Protein AF-A0A2V3PN14-F1 (afdb_monomer)

Organism: NCBI:txid1605892

Secondary structure (DSSP, 8-state):
--HHHHHHHHHHHH-S----HHHHHHHIIIIIGGG--SSHHHHHHHHHHHHHHHHHHHHHHHHHHHHHHHHHHHH-------S----------HHHHHHHHHHHHHHHHHHHHHHHHHHHHHHHHHHHHHHHHHHHHHHHTT---HHHHHHHGGG----TTS-HHHHHHHHHHHHHHHHHHHHSSS----SS---------HHHHHHHHHHHHHTTS--

Foldseek 3Di:
DDLVVLLVLLCVLLPDAPDDPVRSSVCCVPPPVVPQDPDPVCNNVSSNVVSVVRNVVRVVVVVVVVVVVVVCVVVDDPPPPPPDDDDDDDDDPPPVVVVVVVVVVVVVVVVVVVVVVVVVVVVVVVLVVLLVLLLVVLVVVPLVDVVLSVVQSVVQDDDPPDDSVNSNVVSNVSSVVSCCVVPVDDDDDPPDDDDDDDDDDPVVVVVVVVVCVVVVVDD

Radius of gyration: 36.82 Å; Cα contacts (8 Å, |Δi|>4): 85; chains: 1; bounding box: 56×71×109 Å

Mean predicted aligned error: 20.88 Å

Solvent-accessible surface area (backbone atoms only — not comparable to full-atom values): 13193 Å² total; per-residue (Å²): 136,58,72,68,59,54,48,50,56,39,42,67,66,41,51,89,68,90,69,50,71,68,59,49,51,50,42,43,60,71,64,46,58,79,68,57,60,89,51,74,84,52,38,60,60,51,48,49,51,55,21,51,53,51,40,54,51,45,54,50,51,53,49,56,50,50,50,53,51,50,54,45,58,74,70,55,75,78,80,78,80,66,94,66,91,76,86,84,82,92,82,79,75,57,71,65,56,48,58,57,49,53,51,49,52,50,50,52,53,51,48,53,50,49,53,50,53,49,48,53,47,51,51,50,51,54,42,50,52,49,50,52,54,17,49,50,54,27,37,77,73,67,59,70,58,60,74,47,49,66,64,43,58,81,71,58,78,76,50,94,86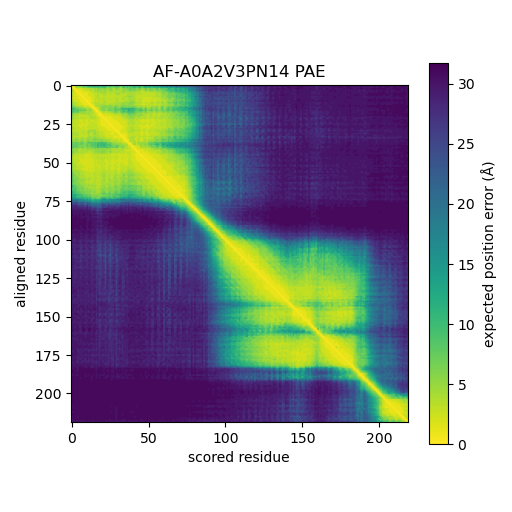,59,50,53,68,59,49,20,51,55,47,44,57,49,37,55,49,51,44,39,68,74,72,64,61,77,88,85,75,65,97,77,76,82,83,87,81,94,80,93,56,74,66,61,55,53,54,51,52,49,52,34,42,76,70,65,77,40,132

Structure (mmCIF, N/CA/C/O backbone):
data_AF-A0A2V3PN14-F1
#
_entry.id   AF-A0A2V3PN14-F1
#
loop_
_atom_site.group_PDB
_atom_site.id
_atom_site.type_symbol
_atom_site.label_atom_id
_atom_site.label_alt_id
_atom_site.label_comp_id
_atom_site.label_asym_id
_atom_site.label_entity_id
_atom_site.label_seq_id
_atom_site.pdbx_PDB_ins_code
_atom_site.Cartn_x
_atom_site.Cartn_y
_atom_site.Cartn_z
_atom_site.occupancy
_atom_site.B_iso_or_equiv
_atom_site.auth_seq_id
_atom_site.auth_comp_id
_atom_site.auth_asym_id
_atom_site.auth_atom_id
_atom_site.pdbx_PDB_model_num
ATOM 1 N N . MET A 1 1 ? 1.597 27.391 15.375 1.00 65.88 1 MET A N 1
ATOM 2 C CA . MET A 1 1 ? 0.915 26.951 16.614 1.00 65.88 1 MET A CA 1
ATOM 3 C C . MET A 1 1 ? 1.584 25.665 17.080 1.00 65.88 1 MET A C 1
ATOM 5 O O . MET A 1 1 ? 1.936 24.868 16.222 1.00 65.88 1 MET A O 1
ATOM 9 N N . GLU A 1 2 ? 1.824 25.486 18.379 1.00 78.38 2 GLU A N 1
ATOM 10 C CA . GLU A 1 2 ? 2.472 24.274 18.910 1.00 78.38 2 GLU A CA 1
ATOM 11 C C . GLU A 1 2 ? 1.481 23.104 19.047 1.00 78.38 2 GLU A C 1
ATOM 13 O O . GLU A 1 2 ? 0.296 23.326 19.317 1.00 78.38 2 GLU A O 1
ATOM 18 N N . LYS A 1 3 ? 1.978 21.866 18.883 1.00 80.19 3 LYS A N 1
ATOM 19 C CA . LYS A 1 3 ? 1.196 20.610 18.926 1.00 80.19 3 LYS A CA 1
ATOM 20 C C . LYS A 1 3 ? 0.359 20.491 20.204 1.00 80.19 3 LYS A C 1
ATOM 22 O O . LYS A 1 3 ? -0.811 20.133 20.137 1.00 80.19 3 LYS A O 1
ATOM 27 N N . GLU A 1 4 ? 0.929 20.861 21.347 1.00 82.75 4 GLU A N 1
ATOM 28 C CA . GLU A 1 4 ? 0.279 20.780 22.664 1.00 82.75 4 GLU A CA 1
ATOM 29 C C . GLU A 1 4 ? -0.934 21.710 22.793 1.00 82.75 4 GLU A C 1
ATOM 31 O O . GLU A 1 4 ? -1.994 21.314 23.290 1.00 82.75 4 GLU A O 1
ATOM 36 N N . LYS A 1 5 ? -0.812 22.944 22.286 1.00 83.38 5 LYS A N 1
ATOM 37 C CA . LYS A 1 5 ? -1.909 23.919 22.305 1.00 83.38 5 LYS A CA 1
ATOM 38 C C . LYS A 1 5 ? -3.051 23.462 21.396 1.00 83.38 5 LYS A C 1
ATOM 40 O O . LYS A 1 5 ? -4.199 23.431 21.821 1.00 83.38 5 LYS A O 1
ATOM 45 N N . LEU A 1 6 ? -2.715 23.018 20.184 1.00 84.25 6 LEU A N 1
ATOM 46 C CA . LEU A 1 6 ? -3.678 22.483 19.222 1.00 84.25 6 LEU A CA 1
ATOM 47 C C . LEU A 1 6 ? -4.393 21.232 19.755 1.00 84.25 6 LEU A C 1
ATOM 49 O O . LEU A 1 6 ? -5.599 21.085 19.580 1.00 84.25 6 LEU A O 1
ATOM 53 N N . SER A 1 7 ? -3.651 20.347 20.423 1.00 86.06 7 SER A N 1
ATOM 54 C CA . SER A 1 7 ? -4.191 19.149 21.067 1.00 86.06 7 SER A CA 1
ATOM 55 C C . SER A 1 7 ? -5.198 19.512 22.152 1.00 86.06 7 SER A C 1
ATOM 57 O O . SER A 1 7 ? -6.288 18.950 22.184 1.00 86.06 7 SER A O 1
ATOM 59 N N . THR A 1 8 ? -4.869 20.491 22.997 1.00 86.56 8 THR A N 1
ATOM 60 C CA . THR A 1 8 ? -5.756 20.961 24.069 1.00 86.56 8 THR A CA 1
ATOM 61 C C . THR A 1 8 ? -7.028 21.595 23.509 1.00 86.56 8 THR A C 1
ATOM 63 O O . THR A 1 8 ? -8.124 21.229 23.933 1.00 86.56 8 THR A O 1
ATOM 66 N N . ASP A 1 9 ? -6.900 22.476 22.515 1.00 86.88 9 ASP A N 1
ATOM 67 C CA . ASP A 1 9 ? -8.036 23.153 21.878 1.00 86.88 9 ASP A CA 1
ATOM 68 C C . ASP A 1 9 ? -8.961 22.144 21.174 1.00 86.88 9 ASP A C 1
ATOM 70 O O . ASP A 1 9 ? -10.184 22.177 21.341 1.00 86.88 9 ASP A O 1
ATOM 74 N N . LEU A 1 10 ? -8.387 21.185 20.438 1.00 87.19 10 LEU A N 1
ATOM 75 C CA . LEU A 1 10 ? -9.151 20.152 19.743 1.00 87.19 10 LEU A CA 1
ATOM 76 C C . LEU A 1 10 ? -9.791 19.154 20.721 1.00 87.19 10 LEU A C 1
ATOM 78 O O . LEU A 1 10 ? -10.959 18.822 20.539 1.00 87.19 10 LEU A O 1
ATOM 82 N N . LYS A 1 11 ? -9.089 18.707 21.775 1.00 87.94 11 LYS A N 1
ATOM 83 C CA . LYS A 1 11 ? -9.673 17.843 22.823 1.00 87.94 11 LYS A CA 1
ATOM 84 C C . LYS A 1 11 ? -10.810 18.554 23.552 1.00 87.94 11 LYS A C 1
ATOM 86 O O . LYS A 1 11 ? -11.851 17.947 23.776 1.00 87.94 11 LYS A O 1
ATOM 91 N N . GLY A 1 12 ? -10.646 19.838 23.871 1.00 87.56 12 GLY A N 1
ATOM 92 C CA . GLY A 1 12 ? -11.694 20.646 24.495 1.00 87.56 12 GLY A CA 1
ATOM 93 C C . GLY A 1 12 ? -12.944 20.756 23.621 1.00 87.56 12 GLY A C 1
ATOM 94 O O . GLY A 1 12 ? -14.062 20.666 24.126 1.00 87.56 12 GLY A O 1
ATOM 95 N N . LEU A 1 13 ? -12.766 20.889 22.304 1.00 88.31 13 LEU A N 1
ATOM 96 C CA . LEU A 1 13 ? -13.880 20.927 21.362 1.00 88.31 13 LEU A CA 1
ATOM 97 C C . LEU A 1 13 ? -14.511 19.556 21.133 1.00 88.31 13 LEU A C 1
ATOM 99 O O . LEU A 1 13 ? -15.733 19.502 21.057 1.00 88.31 13 LEU A O 1
ATOM 103 N N . VAL A 1 14 ? -13.727 18.480 21.008 1.00 86.94 14 VAL A N 1
ATOM 104 C CA . VAL A 1 14 ? -14.211 17.106 20.771 1.00 86.94 14 VAL A CA 1
ATOM 105 C C . VAL A 1 14 ? -14.928 16.545 22.001 1.00 86.94 14 VAL A C 1
ATOM 107 O O . VAL A 1 14 ? -15.989 15.945 21.847 1.00 86.94 14 VAL A O 1
ATOM 110 N N . GLY A 1 15 ? -14.421 16.819 23.204 1.00 82.94 15 GLY A N 1
ATOM 111 C CA . GLY A 1 15 ? -14.915 16.239 24.450 1.00 82.94 15 GLY A CA 1
ATOM 112 C C . GLY A 1 15 ? -14.311 14.859 24.718 1.00 82.94 15 GLY A C 1
ATOM 113 O O . GLY A 1 15 ? -13.146 14.611 24.403 1.00 82.94 15 GLY A O 1
ATOM 114 N N . GLU A 1 16 ? -15.093 13.963 25.322 1.00 76.81 16 GLU A N 1
ATOM 115 C CA . GLU A 1 16 ? -14.673 12.573 25.524 1.00 76.81 16 GLU A CA 1
ATOM 116 C C . GLU A 1 16 ? -14.522 11.866 24.173 1.00 76.81 16 GLU A C 1
ATOM 118 O O . GLU A 1 16 ? -15.384 11.971 23.303 1.00 76.81 16 GLU A O 1
ATOM 123 N N . THR A 1 17 ? -13.403 11.166 23.993 1.00 79.62 17 THR A N 1
ATOM 124 C CA . THR A 1 17 ? -13.111 10.396 22.784 1.00 79.62 17 THR A CA 1
ATOM 125 C C . THR A 1 17 ? -12.612 9.011 23.162 1.00 79.62 17 THR A C 1
ATOM 127 O O . THR A 1 17 ? -11.848 8.846 24.113 1.00 79.62 17 THR A O 1
ATOM 130 N N . SER A 1 18 ? -13.033 8.014 22.391 1.00 80.44 18 SER A N 1
ATOM 131 C CA . SER A 1 18 ? -12.595 6.622 22.497 1.00 80.44 18 SER A CA 1
ATOM 132 C C . SER A 1 18 ? -11.236 6.351 21.833 1.00 80.44 18 SER A C 1
ATOM 134 O O . SER A 1 18 ? -10.727 5.228 21.885 1.00 80.44 18 SER A O 1
ATOM 136 N N . LEU A 1 19 ? -10.625 7.363 21.204 1.00 85.75 19 LEU A N 1
ATOM 137 C CA . LEU A 1 19 ? -9.345 7.230 20.514 1.00 85.75 19 LEU A CA 1
ATOM 138 C C . LEU A 1 19 ? -8.180 7.070 21.499 1.00 85.75 19 LEU A C 1
ATOM 140 O O . LEU A 1 19 ? -8.085 7.761 22.513 1.00 85.75 19 LEU A O 1
ATOM 144 N N . SER A 1 20 ? -7.238 6.184 21.160 1.00 87.38 20 SER A N 1
ATOM 145 C CA . SER A 1 20 ? -5.999 6.043 21.929 1.00 87.38 20 SER A CA 1
ATOM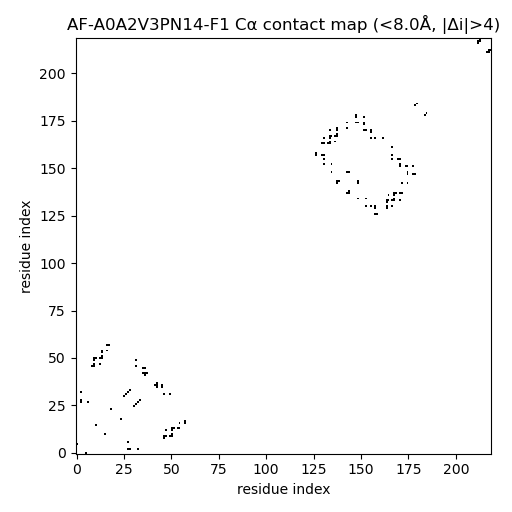 146 C C . SER A 1 20 ? -5.126 7.296 21.808 1.00 87.38 20 SER A C 1
ATOM 148 O O . SER A 1 20 ? -5.140 7.971 20.777 1.00 87.38 20 SER A O 1
ATOM 150 N N . GLN A 1 21 ? -4.303 7.568 22.825 1.00 85.69 21 GLN A N 1
ATOM 151 C CA . GLN A 1 21 ? -3.381 8.710 22.809 1.00 85.69 21 GLN A CA 1
ATOM 152 C C . GLN A 1 21 ? -2.437 8.673 21.595 1.00 85.69 21 GLN A C 1
ATOM 154 O O . GLN A 1 21 ? -2.229 9.696 20.955 1.00 85.69 21 GLN A O 1
ATOM 159 N N . ARG A 1 22 ? -1.955 7.484 21.205 1.00 89.56 22 ARG A N 1
ATOM 160 C CA . ARG A 1 22 ? -1.144 7.312 19.992 1.00 89.56 22 ARG A CA 1
ATOM 161 C C . ARG A 1 22 ? -1.906 7.735 18.733 1.00 89.56 22 ARG A C 1
ATOM 163 O O . ARG A 1 22 ? -1.388 8.499 17.934 1.00 89.56 22 ARG A O 1
ATOM 170 N N . THR A 1 23 ? -3.134 7.247 18.563 1.00 88.56 23 THR A N 1
ATOM 171 C CA . THR A 1 23 ? -3.970 7.580 17.397 1.00 88.56 23 THR A CA 1
ATOM 172 C C . THR A 1 23 ? -4.290 9.072 17.347 1.00 88.56 23 THR A C 1
ATOM 174 O O . THR A 1 23 ? -4.322 9.661 16.270 1.00 88.56 23 THR A O 1
ATOM 177 N N . TRP A 1 24 ? -4.509 9.685 18.511 1.00 89.75 24 TRP A N 1
ATOM 178 C CA . TRP A 1 24 ? -4.715 11.122 18.637 1.00 89.75 24 TRP A CA 1
ATOM 179 C C . TRP A 1 24 ? -3.490 11.917 18.173 1.00 89.75 24 TRP A C 1
ATOM 181 O O . TRP A 1 24 ? -3.620 12.856 17.386 1.00 89.75 24 TRP A O 1
ATOM 191 N N . ASP A 1 25 ? -2.302 11.512 18.620 1.00 89.75 25 ASP A N 1
ATOM 192 C CA . ASP A 1 25 ? -1.048 12.172 18.263 1.00 89.75 25 ASP A CA 1
ATOM 193 C C . ASP A 1 25 ? -0.726 12.009 16.770 1.00 89.75 25 ASP A C 1
ATOM 195 O O . ASP A 1 25 ? -0.368 12.999 16.127 1.00 89.75 25 ASP A O 1
ATOM 199 N N . ASP A 1 26 ? -0.941 10.813 16.207 1.00 92.75 26 ASP A N 1
ATOM 200 C CA . ASP A 1 26 ? -0.793 10.530 14.772 1.00 92.75 26 ASP A CA 1
ATOM 201 C C . ASP A 1 26 ? -1.766 11.386 13.934 1.00 92.75 26 ASP A C 1
ATOM 203 O O . ASP A 1 26 ? -1.394 11.958 12.905 1.00 92.75 26 ASP A O 1
ATOM 207 N N . TYR A 1 27 ? -3.020 11.528 14.380 1.00 90.31 27 TYR A N 1
ATOM 208 C CA . TYR A 1 27 ? -4.024 12.342 13.693 1.00 90.31 27 TYR A CA 1
ATOM 209 C C . TYR A 1 27 ? -3.656 13.830 13.687 1.00 90.31 27 TYR A C 1
ATOM 211 O O . TYR A 1 27 ? -3.725 14.484 12.643 1.00 90.31 27 TYR A O 1
ATOM 219 N N . LEU A 1 28 ? -3.222 14.373 14.827 1.00 90.06 28 LEU A N 1
ATOM 220 C CA . LEU A 1 28 ? -2.761 15.758 14.901 1.00 90.06 28 LEU A CA 1
ATOM 221 C C . LEU A 1 28 ? -1.563 16.003 13.982 1.00 90.06 28 LEU A C 1
ATOM 223 O O . LEU A 1 28 ? -1.522 17.021 13.293 1.00 90.06 28 LEU A O 1
ATOM 227 N N . GLU A 1 29 ? -0.613 15.073 13.957 1.00 90.81 29 GLU A N 1
ATOM 228 C CA . GLU A 1 29 ? 0.640 15.208 13.220 1.00 90.81 29 GLU A CA 1
ATOM 229 C C . GLU A 1 29 ? 0.475 15.105 11.708 1.00 90.81 29 GLU A C 1
ATOM 231 O O . GLU A 1 29 ? 1.090 15.877 10.975 1.00 90.81 29 GLU A O 1
ATOM 236 N N . HIS A 1 30 ? -0.394 14.213 11.239 1.00 91.25 30 HIS A N 1
ATOM 237 C CA . HIS A 1 30 ? -0.543 13.951 9.809 1.00 91.25 30 HIS A CA 1
ATOM 238 C C . HIS A 1 30 ? -1.770 14.602 9.174 1.00 91.25 30 HIS A C 1
ATOM 240 O O . HIS A 1 30 ? -1.769 14.836 7.968 1.00 91.25 30 HIS A O 1
ATOM 246 N N . SER A 1 31 ? -2.812 14.900 9.952 1.00 87.12 31 SER A N 1
ATOM 247 C CA . SER A 1 31 ? -4.089 15.383 9.405 1.00 87.12 31 SER A CA 1
ATOM 248 C C . SER A 1 31 ? -4.395 16.828 9.771 1.00 87.12 31 SER A C 1
ATOM 250 O O . SER A 1 31 ? -5.007 17.524 8.968 1.00 87.12 31 SER A O 1
ATOM 252 N N . VAL A 1 32 ? -3.983 17.299 10.954 1.00 88.00 32 VAL A N 1
ATOM 253 C CA . VAL A 1 32 ? -4.347 18.647 11.420 1.00 88.00 32 VAL A CA 1
ATOM 254 C C . VAL A 1 32 ? -3.211 19.642 11.201 1.00 88.00 32 VAL A C 1
ATOM 256 O O . VAL A 1 32 ? -3.430 20.659 10.546 1.00 88.00 32 VAL A O 1
ATOM 259 N N . MET A 1 33 ? -2.005 19.355 11.701 1.00 88.06 33 MET A N 1
ATOM 260 C CA . MET A 1 33 ? -0.861 20.274 11.639 1.00 88.06 33 MET A CA 1
ATOM 261 C C . MET A 1 33 ? -0.386 20.622 10.218 1.00 88.06 33 MET A C 1
ATOM 263 O O . MET A 1 33 ? -0.142 21.805 9.979 1.00 88.06 33 MET A O 1
ATOM 267 N N . PRO A 1 34 ? -0.273 19.677 9.262 1.00 89.06 34 PRO A N 1
ATOM 268 C CA . PRO A 1 34 ? 0.280 19.978 7.937 1.00 89.06 34 PRO A CA 1
ATOM 269 C C . PRO A 1 34 ? -0.579 20.938 7.109 1.00 89.06 34 PRO A C 1
ATOM 271 O O . PRO A 1 34 ? -0.065 21.609 6.218 1.00 89.06 34 PRO A O 1
ATOM 274 N N . PHE A 1 35 ? -1.878 21.010 7.408 1.00 87.94 35 PHE A N 1
ATOM 275 C CA . PHE A 1 35 ? -2.852 21.814 6.668 1.00 87.94 35 PHE A CA 1
ATOM 276 C C . PHE A 1 35 ? -3.427 22.962 7.508 1.00 87.94 35 PHE A C 1
ATOM 278 O O . PHE A 1 35 ? -4.468 23.524 7.165 1.00 87.94 35 PHE A O 1
ATOM 285 N N . LEU A 1 36 ? -2.749 23.325 8.604 1.00 87.44 36 LEU A N 1
ATOM 286 C CA . LEU A 1 36 ? -3.117 24.482 9.416 1.00 87.44 36 LEU A CA 1
ATOM 287 C C . LEU A 1 36 ? -3.142 25.761 8.555 1.00 87.44 36 LEU A C 1
ATOM 289 O O . LEU A 1 36 ? -2.140 26.077 7.905 1.00 87.44 36 LEU A O 1
ATOM 293 N N . PRO A 1 37 ? -4.244 26.533 8.574 1.00 86.38 37 PRO A N 1
ATOM 294 C CA . PRO A 1 37 ? -4.308 27.820 7.895 1.00 86.38 37 PRO A CA 1
ATOM 295 C C . PRO A 1 37 ? -3.247 28.790 8.422 1.00 86.38 37 PRO A C 1
ATOM 297 O O . PRO A 1 37 ? -2.971 28.839 9.620 1.00 86.38 37 PRO A O 1
ATOM 300 N N . THR A 1 38 ? -2.678 29.600 7.529 1.00 83.31 38 THR A N 1
ATOM 301 C CA . THR A 1 38 ? -1.752 30.683 7.906 1.00 83.31 38 THR A CA 1
ATOM 302 C C . THR A 1 38 ? -2.491 31.900 8.470 1.00 83.31 38 THR A C 1
ATOM 304 O O . THR A 1 38 ? -1.919 32.675 9.230 1.00 83.31 38 THR A O 1
ATOM 307 N N . GLU A 1 39 ? -3.760 32.065 8.096 1.00 86.19 39 GLU A N 1
ATOM 308 C CA . GLU A 1 39 ? -4.628 33.152 8.547 1.00 86.19 39 GLU A CA 1
ATOM 309 C C . GLU A 1 39 ? -5.262 32.786 9.899 1.00 86.19 39 GLU A C 1
ATOM 311 O O . GLU A 1 39 ? -5.965 31.779 10.007 1.00 86.19 39 GLU A O 1
ATOM 316 N N . GLU A 1 40 ? -4.981 33.575 10.940 1.00 76.94 40 GLU A N 1
ATOM 317 C CA . GLU A 1 40 ? -5.333 33.265 12.335 1.00 76.94 40 GLU A CA 1
ATOM 318 C C . GLU A 1 40 ? -6.850 33.210 12.589 1.00 76.94 40 GLU A C 1
ATOM 320 O O . GLU A 1 40 ? -7.322 32.404 13.391 1.00 76.94 40 GLU A O 1
ATOM 325 N N . ASP A 1 41 ? -7.625 33.992 11.842 1.00 83.19 41 ASP A N 1
ATOM 326 C CA . ASP A 1 41 ? -9.090 34.013 11.855 1.00 83.19 41 ASP A CA 1
ATOM 327 C C . ASP A 1 41 ? -9.714 32.704 11.342 1.00 83.19 41 ASP A C 1
ATOM 329 O O . ASP A 1 41 ? -10.769 32.290 11.821 1.00 83.19 41 ASP A O 1
ATOM 333 N N . LYS A 1 42 ? -9.043 31.997 10.426 1.00 86.06 42 LYS A N 1
ATOM 334 C CA . LYS A 1 42 ? -9.526 30.727 9.852 1.00 86.06 42 LYS A CA 1
ATOM 335 C C . LYS A 1 42 ? -9.141 29.497 10.670 1.00 86.06 42 LYS A C 1
ATOM 337 O O . LYS A 1 42 ? -9.687 28.415 10.438 1.00 86.06 42 LYS A O 1
ATOM 342 N N . ILE A 1 43 ? -8.217 29.633 11.623 1.00 85.06 43 ILE A N 1
ATOM 343 C CA . ILE A 1 43 ? -7.738 28.506 12.435 1.00 85.06 43 ILE A CA 1
ATOM 344 C C . ILE A 1 43 ? -8.864 27.952 13.319 1.00 85.06 43 ILE A C 1
ATOM 346 O O . ILE A 1 43 ? -9.023 26.735 13.404 1.00 85.06 43 ILE A O 1
ATOM 350 N N . GLY A 1 44 ? -9.685 28.816 13.925 1.00 85.19 44 GLY A N 1
ATOM 351 C CA . GLY A 1 44 ? -10.802 28.387 14.778 1.00 85.19 44 GLY A CA 1
ATOM 352 C C . GLY A 1 44 ? -11.840 27.545 14.028 1.00 85.19 44 GLY A C 1
ATOM 353 O O . GLY A 1 44 ? -12.219 26.463 14.486 1.00 85.19 44 GLY A O 1
ATOM 354 N N . ASP A 1 45 ? -12.241 27.991 12.835 1.00 89.56 45 ASP A N 1
ATOM 355 C CA . ASP A 1 45 ? -13.173 27.264 11.964 1.00 89.56 45 ASP A CA 1
ATOM 356 C C . ASP A 1 45 ? -12.584 25.939 11.473 1.00 89.56 45 ASP A C 1
ATOM 358 O O . ASP A 1 45 ? -13.280 24.923 11.404 1.00 89.56 45 ASP A O 1
ATOM 362 N N . TYR A 1 46 ? -11.291 25.932 11.144 1.00 89.81 46 TYR A N 1
ATOM 363 C CA . TYR A 1 46 ? -10.577 24.732 10.726 1.00 89.81 46 TYR A CA 1
ATOM 364 C C . TYR A 1 46 ? -10.552 23.671 11.835 1.00 89.81 46 TYR A C 1
ATOM 366 O O . TYR A 1 46 ? -10.987 22.539 11.613 1.00 89.81 46 TYR A O 1
ATOM 374 N N . ILE A 1 47 ? -10.143 24.044 13.051 1.00 89.75 47 ILE A N 1
ATOM 375 C CA . ILE A 1 47 ? -10.134 23.139 14.211 1.00 89.75 47 ILE A CA 1
ATOM 376 C C . ILE A 1 47 ? -11.558 22.647 14.511 1.00 89.75 47 ILE A C 1
ATOM 378 O O . ILE A 1 47 ? -11.762 21.456 14.745 1.00 89.75 47 ILE A O 1
ATOM 382 N N . SER A 1 48 ? -12.560 23.525 14.421 1.00 90.44 48 SER A N 1
ATOM 383 C CA . SER A 1 48 ? -13.966 23.168 14.652 1.00 90.44 48 SER A CA 1
ATOM 384 C C . SER A 1 48 ? -14.490 22.132 13.651 1.00 90.44 48 SER A C 1
ATOM 386 O O . SER A 1 48 ? -15.235 21.228 14.033 1.00 90.44 48 SER A O 1
ATOM 388 N N . LYS A 1 49 ? -14.078 22.194 12.377 1.00 91.88 49 LYS A N 1
ATOM 389 C CA . LYS A 1 49 ? -14.430 21.174 11.370 1.00 91.88 49 LYS A CA 1
ATOM 390 C C . LYS A 1 49 ? -13.853 19.806 11.723 1.00 91.88 49 LYS A C 1
ATOM 392 O O . LYS A 1 49 ? -14.584 18.817 11.683 1.00 91.88 49 LYS A O 1
ATOM 397 N N . HIS A 1 50 ? -12.580 19.754 12.114 1.00 91.94 50 HIS A N 1
ATOM 398 C CA . HIS A 1 50 ? -11.957 18.511 12.570 1.00 91.94 50 HIS A CA 1
ATOM 399 C C . HIS A 1 50 ? -12.619 17.985 13.848 1.00 91.94 50 HIS A C 1
ATOM 401 O O . HIS A 1 50 ? -12.866 16.785 13.949 1.00 91.94 50 HIS A O 1
ATOM 407 N N . ALA A 1 51 ? -12.977 18.866 14.785 1.00 91.31 51 ALA A N 1
ATOM 408 C CA . ALA A 1 51 ? -13.680 18.475 16.001 1.00 91.31 51 ALA A CA 1
ATOM 409 C C . ALA A 1 51 ? -15.056 17.858 15.701 1.00 91.31 51 ALA A C 1
ATOM 411 O O . ALA A 1 51 ? -15.407 16.825 16.266 1.00 91.31 51 ALA A O 1
ATOM 412 N N . ASN A 1 52 ? -15.822 18.448 14.779 1.00 92.12 52 ASN A N 1
ATOM 413 C CA . ASN A 1 52 ? -17.127 17.924 14.369 1.00 92.12 52 ASN A CA 1
ATOM 414 C C . ASN A 1 52 ? -17.015 16.566 13.664 1.00 92.12 52 ASN A C 1
ATOM 416 O O . ASN A 1 52 ? -17.817 15.671 13.932 1.00 92.12 52 ASN A O 1
ATOM 420 N N . ALA A 1 53 ? -16.008 16.393 12.804 1.00 90.06 53 ALA A N 1
ATOM 421 C CA . ALA A 1 53 ? -15.742 15.112 12.156 1.00 90.06 53 ALA A CA 1
ATOM 422 C C . ALA A 1 53 ? -15.420 14.023 13.191 1.00 90.06 53 ALA A C 1
ATOM 424 O O . ALA A 1 53 ? -16.040 12.960 13.179 1.00 90.06 53 ALA A O 1
ATOM 425 N N . LEU A 1 54 ? -14.524 14.318 14.138 1.00 90.62 54 LEU A N 1
ATOM 426 C CA . LEU A 1 54 ? -14.156 13.390 15.208 1.00 90.62 54 LEU A CA 1
ATOM 427 C C . LEU A 1 54 ? -15.347 13.036 16.106 1.00 90.62 54 LEU A C 1
ATOM 429 O O . LEU A 1 54 ? -15.549 11.861 16.392 1.00 90.62 54 LEU A O 1
ATOM 433 N N . LYS A 1 55 ? -16.183 14.011 16.486 1.00 91.06 55 LYS A N 1
ATOM 434 C CA . LYS A 1 55 ? -17.420 13.752 17.244 1.00 91.06 55 LYS A CA 1
ATOM 435 C C . LYS A 1 55 ? -18.379 12.827 16.510 1.00 91.06 55 LYS A C 1
ATOM 437 O O . LYS A 1 55 ? -18.961 11.940 17.124 1.00 91.06 55 LYS A O 1
ATOM 442 N N . SER A 1 56 ? -18.561 13.035 15.207 1.00 88.94 56 SER A N 1
ATOM 443 C CA . SER A 1 56 ? -19.432 12.174 14.407 1.00 88.94 56 SER A CA 1
ATOM 444 C C . SER A 1 56 ? -18.893 10.746 14.338 1.00 88.94 56 SER A C 1
ATOM 446 O O . SER A 1 56 ? -19.674 9.801 14.421 1.00 88.94 56 SER A O 1
ATOM 448 N N . MET A 1 57 ? -17.575 10.585 14.195 1.00 88.19 57 MET A N 1
ATOM 449 C CA . MET A 1 57 ? -16.936 9.268 14.189 1.00 88.19 57 MET A CA 1
ATOM 450 C C . MET A 1 57 ? -17.078 8.579 15.546 1.00 88.19 57 MET A C 1
ATOM 452 O O . MET A 1 57 ? -17.485 7.423 15.595 1.00 88.19 57 MET A O 1
ATOM 456 N N . ASP A 1 58 ? -16.801 9.288 16.640 1.00 87.81 58 ASP A N 1
ATOM 457 C CA . ASP A 1 58 ? -16.911 8.740 17.994 1.00 87.81 58 ASP A CA 1
ATOM 458 C C . ASP A 1 58 ? -18.363 8.385 18.346 1.00 87.81 58 ASP A C 1
ATOM 460 O O . ASP A 1 58 ? -18.633 7.315 18.885 1.00 87.81 58 ASP A O 1
ATOM 464 N N . GLY A 1 59 ? -19.326 9.221 17.942 1.00 87.81 59 GLY A N 1
ATOM 465 C CA . GLY A 1 59 ? -20.754 8.943 18.095 1.00 87.81 59 GLY A CA 1
ATOM 466 C C . GLY A 1 59 ? -21.189 7.661 17.381 1.00 87.81 59 GLY A C 1
ATOM 467 O O . GLY A 1 59 ? -21.891 6.842 17.976 1.00 87.81 59 GLY A O 1
ATOM 468 N N . GLN A 1 60 ? -20.732 7.450 16.142 1.00 88.75 60 GLN A N 1
ATOM 469 C CA . GLN A 1 60 ? -21.031 6.226 15.395 1.00 88.75 60 GLN A CA 1
ATOM 470 C C . GLN A 1 60 ? -20.343 5.000 16.009 1.00 88.75 60 GLN A C 1
ATOM 472 O O . GLN A 1 60 ? -20.975 3.961 16.169 1.00 88.75 60 GLN A O 1
ATOM 477 N N . LEU A 1 61 ? -19.073 5.120 16.407 1.00 88.44 61 LEU A N 1
ATOM 478 C CA . LEU A 1 61 ? -18.345 4.034 17.067 1.00 88.44 61 LEU A CA 1
ATOM 479 C C . LEU A 1 61 ? -19.037 3.610 18.365 1.00 88.44 61 LEU A C 1
ATOM 481 O O . LEU A 1 61 ? -19.257 2.420 18.587 1.00 88.44 61 LEU A O 1
ATOM 485 N N . ASN A 1 62 ? -19.435 4.573 19.197 1.00 87.94 62 ASN A N 1
ATOM 486 C CA . ASN A 1 62 ? -20.154 4.303 20.438 1.00 87.94 62 ASN A CA 1
ATOM 487 C C . ASN A 1 62 ? -21.521 3.659 20.172 1.00 87.94 62 ASN A C 1
ATOM 489 O O . ASN A 1 62 ? -21.904 2.738 20.894 1.00 87.94 62 ASN A O 1
ATOM 493 N N . HIS A 1 63 ? -22.234 4.095 19.129 1.00 92.06 63 HIS A N 1
ATOM 494 C CA . HIS A 1 63 ? -23.486 3.471 18.702 1.00 92.06 63 HIS A CA 1
ATOM 495 C C . HIS A 1 63 ? -23.278 2.002 18.304 1.00 92.06 63 HIS A C 1
ATOM 497 O O . HIS A 1 63 ? -23.939 1.120 18.850 1.00 92.06 63 HIS A O 1
ATOM 503 N N . ASP A 1 64 ? -22.323 1.722 17.417 1.00 90.31 64 ASP A N 1
ATOM 504 C CA . ASP A 1 64 ? -22.067 0.372 16.905 1.00 90.31 64 ASP A CA 1
ATOM 505 C C . ASP A 1 64 ? -21.573 -0.574 18.013 1.00 90.31 64 ASP A C 1
ATOM 507 O O . ASP A 1 64 ? -21.947 -1.750 18.071 1.00 90.31 64 ASP A O 1
ATOM 511 N N . VAL A 1 65 ? -20.744 -0.068 18.933 1.00 88.50 65 VAL A N 1
ATOM 512 C CA . VAL A 1 65 ? -20.312 -0.816 20.122 1.00 88.50 65 VAL A CA 1
ATOM 513 C C . VAL A 1 65 ? -21.505 -1.100 21.031 1.00 88.50 65 VAL A C 1
ATOM 515 O O . VAL A 1 65 ? -21.667 -2.237 21.477 1.00 88.50 65 VAL A O 1
ATOM 518 N N . ALA A 1 66 ? -22.364 -0.112 21.289 1.00 89.19 66 ALA A N 1
ATOM 519 C CA . ALA A 1 66 ? -23.558 -0.302 22.105 1.00 89.19 66 ALA A CA 1
ATOM 520 C C . ALA A 1 66 ? -24.525 -1.318 21.478 1.00 89.19 66 ALA A C 1
ATOM 522 O O . ALA A 1 66 ? -25.060 -2.162 22.199 1.00 89.19 66 ALA A O 1
ATOM 523 N N . GLU A 1 67 ? -24.707 -1.288 20.158 1.00 91.94 67 GLU A N 1
ATOM 524 C CA . GLU A 1 67 ? -25.525 -2.248 19.415 1.00 91.94 67 GLU A CA 1
ATOM 525 C C . GLU A 1 67 ? -24.974 -3.670 19.565 1.00 91.94 67 GLU A C 1
ATOM 527 O O . GLU A 1 67 ? -25.688 -4.558 20.034 1.00 91.94 67 GLU A O 1
ATOM 532 N N . LYS A 1 68 ? -23.674 -3.873 19.313 1.00 89.06 68 LYS A N 1
ATOM 533 C CA . LYS A 1 68 ? -23.024 -5.180 19.496 1.00 89.06 68 LYS A CA 1
ATOM 534 C C . LYS A 1 68 ? -23.084 -5.677 20.935 1.00 89.06 68 LYS A C 1
ATOM 536 O O . LYS A 1 68 ? -23.305 -6.864 21.162 1.00 89.06 68 LYS A O 1
ATOM 541 N N . VAL A 1 69 ? -22.901 -4.797 21.918 1.00 89.06 69 VAL A N 1
ATOM 542 C CA . VAL A 1 69 ? -23.025 -5.156 23.338 1.00 89.06 69 VAL A CA 1
ATOM 543 C C . VAL A 1 69 ? -24.465 -5.531 23.675 1.00 89.06 69 VAL A C 1
ATOM 545 O O . VAL A 1 69 ? -24.688 -6.464 24.445 1.00 89.06 69 VAL A O 1
ATOM 548 N N . ASN A 1 70 ? -25.454 -4.837 23.115 1.00 87.81 70 ASN A N 1
ATOM 549 C CA . ASN A 1 70 ? -26.861 -5.157 23.322 1.00 87.81 70 ASN A CA 1
ATOM 550 C C . ASN A 1 70 ? -27.222 -6.508 22.687 1.00 87.81 70 ASN A C 1
ATOM 552 O O . ASN A 1 70 ? -27.849 -7.346 23.330 1.00 87.81 70 ASN A O 1
ATOM 556 N N . ASP A 1 71 ? -26.764 -6.769 21.468 1.00 86.88 71 ASP A N 1
ATOM 557 C CA . ASP A 1 71 ? -26.990 -8.043 20.785 1.00 86.88 71 ASP A CA 1
ATOM 558 C C . ASP A 1 71 ? -26.259 -9.205 21.455 1.00 86.88 71 ASP A C 1
ATOM 560 O O . ASP A 1 71 ? -26.821 -10.298 21.590 1.00 86.88 71 ASP A O 1
ATOM 564 N N . PHE A 1 72 ? -25.057 -8.950 21.978 1.00 87.38 72 PHE A N 1
ATOM 565 C CA . PHE A 1 72 ? -24.377 -9.878 22.869 1.00 87.38 72 PHE A CA 1
ATOM 566 C C . PHE A 1 72 ? -25.230 -10.145 24.106 1.00 87.38 72 PHE A C 1
ATOM 568 O O . PHE A 1 72 ? -25.537 -11.297 24.363 1.00 87.38 72 PHE A O 1
ATOM 575 N N . LYS A 1 73 ? -25.698 -9.123 24.834 1.00 86.38 73 LYS A N 1
ATOM 576 C CA . LYS A 1 73 ? -26.548 -9.306 26.027 1.00 86.38 73 LYS A CA 1
ATOM 577 C C . LYS A 1 73 ? -27.819 -10.108 25.742 1.00 86.38 73 LYS A C 1
ATOM 579 O O . LYS A 1 73 ? -28.204 -10.920 26.575 1.00 86.38 73 LYS A O 1
ATOM 584 N N . LYS A 1 74 ? -28.459 -9.912 24.584 1.00 86.06 74 LYS A N 1
ATOM 585 C CA . LYS A 1 74 ? -29.650 -10.681 24.173 1.00 86.06 74 LYS A CA 1
ATOM 586 C C . LYS A 1 74 ? -29.331 -12.153 23.902 1.00 86.06 74 LYS A C 1
ATOM 588 O O . LYS A 1 74 ? -30.144 -13.022 24.204 1.00 86.06 74 LYS A O 1
ATOM 593 N N . SER A 1 75 ? -28.166 -12.425 23.319 1.00 78.81 75 SER A N 1
ATOM 594 C CA . SER A 1 75 ? -27.744 -13.773 22.911 1.00 78.81 75 SER A CA 1
ATOM 595 C C . 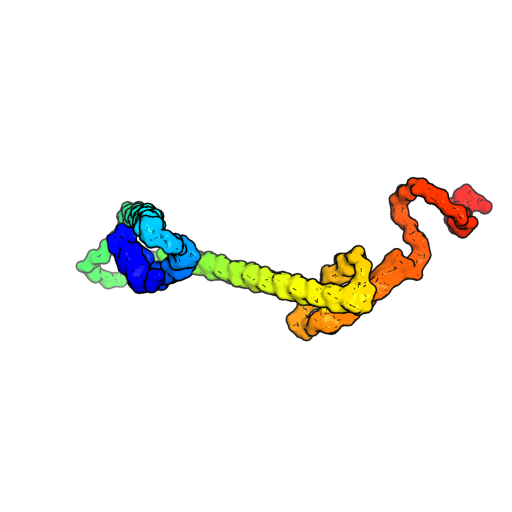SER A 1 75 ? -26.949 -14.505 23.996 1.00 78.81 75 SER A C 1
ATOM 597 O O . SER A 1 75 ? -26.784 -15.725 23.948 1.00 78.81 75 SER A O 1
ATOM 599 N N . TYR A 1 76 ? -26.452 -13.764 24.983 1.00 76.38 76 TYR A N 1
ATOM 600 C CA . TYR A 1 76 ? -25.635 -14.264 26.069 1.00 76.38 76 TYR A CA 1
ATOM 601 C C . TYR A 1 76 ? -26.525 -14.935 27.108 1.00 76.38 76 TYR A C 1
ATOM 603 O O . TYR A 1 76 ? -27.239 -14.284 27.869 1.00 76.38 76 TYR A O 1
ATOM 611 N N . LYS A 1 77 ? -26.467 -16.266 27.151 1.00 74.44 77 LYS A N 1
ATOM 612 C CA . LYS A 1 77 ? -27.018 -17.053 28.252 1.00 74.44 77 LYS A CA 1
ATOM 613 C C . LYS A 1 77 ? -25.952 -17.133 29.346 1.00 74.44 77 LYS A C 1
ATOM 615 O O . LYS A 1 77 ? -24.971 -17.852 29.149 1.00 74.44 77 LYS A O 1
ATOM 620 N N . PRO A 1 78 ? -26.098 -16.428 30.481 1.00 62.81 78 PRO A N 1
ATOM 621 C CA . PRO A 1 78 ? -25.187 -16.625 31.594 1.00 62.81 78 PRO A CA 1
ATOM 622 C C . PRO A 1 78 ? -25.325 -18.074 32.066 1.00 62.81 78 PRO A C 1
ATOM 624 O O . PRO A 1 78 ? -26.418 -18.524 32.412 1.00 62.81 78 PRO A O 1
ATOM 627 N N . ILE A 1 79 ? -24.218 -18.816 32.078 1.00 55.56 79 ILE A N 1
ATOM 628 C CA . ILE A 1 79 ? -24.150 -20.058 32.842 1.00 55.56 79 ILE A CA 1
ATOM 629 C C . ILE A 1 79 ? -24.317 -19.629 34.298 1.00 55.56 79 ILE A C 1
ATOM 631 O O . ILE A 1 79 ? -23.447 -18.960 34.856 1.00 55.56 79 ILE A O 1
ATOM 635 N N . ALA A 1 80 ? -25.464 -19.949 34.894 1.00 47.56 80 ALA A N 1
ATOM 636 C CA . ALA A 1 80 ? -25.661 -19.781 36.320 1.00 47.56 80 ALA A CA 1
ATOM 637 C C . ALA A 1 80 ? -24.656 -20.696 37.029 1.00 47.56 80 ALA A C 1
ATOM 639 O O . ALA A 1 80 ? -24.885 -21.896 37.164 1.00 47.56 80 ALA A O 1
ATOM 640 N N . VAL A 1 81 ? -23.527 -20.140 37.471 1.00 46.31 81 VAL A N 1
ATOM 641 C CA . VAL A 1 81 ? -22.694 -20.785 38.485 1.00 46.31 81 VAL A CA 1
ATOM 642 C C . VAL A 1 81 ? -23.459 -20.627 39.792 1.00 46.31 81 VAL A C 1
ATOM 644 O O . VAL A 1 81 ? -23.245 -19.695 40.561 1.00 46.31 81 VAL A O 1
ATOM 647 N N . ASN A 1 82 ? -24.454 -21.493 39.978 1.00 42.16 82 ASN A N 1
ATOM 648 C CA . ASN A 1 82 ? -25.143 -21.617 41.243 1.00 42.16 82 ASN A CA 1
ATOM 649 C C . ASN A 1 82 ? -24.126 -22.216 42.217 1.00 42.16 82 ASN A C 1
ATOM 651 O O . ASN A 1 82 ? -23.628 -23.322 42.006 1.00 42.16 82 ASN A O 1
ATOM 655 N N . SER A 1 83 ? -23.768 -21.445 43.238 1.00 46.25 83 SER A N 1
ATOM 656 C CA . SER A 1 83 ? -22.890 -21.855 44.325 1.00 46.25 83 SER A CA 1
ATOM 657 C C . SER A 1 83 ? -23.527 -23.000 45.108 1.00 46.25 83 SER A C 1
ATOM 659 O O . SER A 1 83 ? -24.171 -22.765 46.120 1.00 46.25 83 SER A O 1
ATOM 661 N N . GLN A 1 84 ? -23.358 -24.232 44.644 1.00 38.69 84 GLN A N 1
ATOM 662 C CA . GLN A 1 84 ? -23.483 -25.456 45.427 1.00 38.69 84 GLN A CA 1
ATOM 663 C C . GLN A 1 84 ? -22.661 -26.530 44.713 1.00 38.69 84 GLN A C 1
ATOM 665 O O . GLN A 1 84 ? -22.969 -26.915 43.591 1.00 38.69 84 GLN A O 1
ATOM 670 N N . GLN A 1 85 ? -21.585 -26.984 45.359 1.00 45.69 85 GLN A N 1
ATOM 671 C CA . GLN A 1 85 ? -20.928 -28.245 45.018 1.00 45.69 85 GLN A CA 1
ATOM 672 C C . GLN A 1 85 ? -21.953 -29.384 45.118 1.00 45.69 85 GLN A C 1
ATOM 674 O O . GLN A 1 85 ? -22.602 -29.526 46.157 1.00 45.69 85 GLN A O 1
ATOM 679 N N . PRO A 1 86 ? -22.009 -30.257 44.103 1.00 37.19 86 PRO A N 1
ATOM 680 C CA . PRO A 1 86 ? -21.963 -31.683 44.377 1.00 37.19 86 PRO A CA 1
ATOM 681 C C . PRO A 1 86 ? -20.810 -32.340 43.616 1.00 37.19 86 PRO A C 1
ATOM 683 O O . PRO A 1 86 ? -20.417 -31.953 42.518 1.00 37.19 86 PRO A O 1
ATOM 686 N N . THR A 1 87 ? -20.243 -33.340 44.267 1.00 42.31 87 THR A N 1
ATOM 687 C CA . THR A 1 87 ? -19.192 -34.228 43.788 1.00 42.31 87 THR A CA 1
ATOM 688 C C . THR A 1 87 ? -19.561 -34.926 42.472 1.00 42.31 87 THR A C 1
ATOM 690 O O . THR A 1 87 ? -20.594 -35.579 42.405 1.00 42.31 87 THR A O 1
ATOM 693 N N . VAL A 1 88 ? -18.669 -34.776 41.484 1.00 48.62 88 VAL A N 1
ATOM 694 C CA . VAL A 1 88 ? -18.289 -35.686 40.380 1.00 48.62 88 VAL A CA 1
ATOM 695 C C . VAL A 1 88 ? -19.390 -36.576 39.778 1.00 48.62 88 VAL A C 1
ATOM 697 O O . VAL A 1 88 ? -19.723 -37.608 40.342 1.00 48.62 88 VAL A O 1
ATOM 700 N N . ASP A 1 89 ? -19.814 -36.262 38.549 1.00 40.62 89 ASP A N 1
ATOM 701 C CA . ASP A 1 89 ? -19.516 -37.146 37.413 1.00 40.62 89 ASP A CA 1
ATOM 702 C C . ASP A 1 89 ? -19.556 -36.377 36.085 1.00 40.62 89 ASP A C 1
ATOM 704 O O . ASP A 1 89 ? -20.435 -35.557 35.822 1.00 40.62 89 ASP A O 1
ATOM 708 N N . ASN A 1 90 ? -18.521 -36.596 35.282 1.00 53.38 90 ASN A N 1
ATOM 709 C CA . ASN A 1 90 ? -18.286 -35.961 33.992 1.00 53.38 90 ASN A CA 1
ATOM 710 C C . ASN A 1 90 ? -19.253 -36.580 32.965 1.00 53.38 90 ASN A C 1
ATOM 712 O O . ASN A 1 90 ? -19.258 -37.801 32.803 1.00 53.38 90 ASN A O 1
ATOM 716 N N . PRO A 1 91 ? -20.027 -35.770 32.227 1.00 48.06 91 PRO A N 1
ATOM 717 C CA . PRO A 1 91 ? -19.872 -35.856 30.784 1.00 48.06 91 PRO A CA 1
ATOM 718 C C . PRO A 1 91 ? -19.911 -34.483 30.102 1.00 48.06 91 PRO A C 1
ATOM 720 O O . PRO A 1 91 ? -20.760 -33.633 30.346 1.00 48.06 91 PRO A O 1
ATOM 723 N N . ASP A 1 92 ? -18.985 -34.352 29.161 1.00 44.44 92 ASP A N 1
ATOM 724 C CA . ASP A 1 92 ? -19.081 -33.507 27.977 1.00 44.44 92 ASP A CA 1
ATOM 725 C C . ASP A 1 92 ? -18.784 -32.001 28.089 1.00 44.44 92 ASP A C 1
ATOM 727 O O . ASP A 1 92 ? -19.544 -31.123 27.688 1.00 44.44 92 ASP A O 1
ATOM 731 N N . LYS A 1 93 ? -17.544 -31.702 28.493 1.00 44.47 93 LYS A N 1
ATOM 732 C CA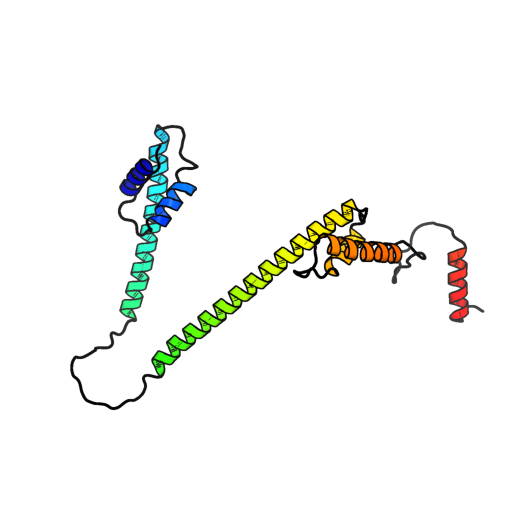 . LYS A 1 93 ? -16.833 -30.472 28.092 1.00 44.47 93 LYS A CA 1
ATOM 733 C C . LYS A 1 93 ? -16.322 -30.491 26.638 1.00 44.47 93 LYS A C 1
ATOM 735 O O . LYS A 1 93 ? -15.606 -29.571 26.253 1.00 44.47 93 LYS A O 1
ATOM 740 N N . SER A 1 94 ? -16.660 -31.493 25.821 1.00 47.69 94 SER A N 1
ATOM 741 C CA . SER A 1 94 ? -16.114 -31.593 24.461 1.00 47.69 94 SER A CA 1
ATOM 742 C C . SER A 1 94 ? -16.743 -30.581 23.488 1.00 47.69 94 SER A C 1
ATOM 744 O O . SER A 1 94 ? -16.045 -30.015 22.656 1.00 47.69 94 SER A O 1
ATOM 746 N N . GLY A 1 95 ? -18.032 -30.250 23.625 1.00 47.41 95 GLY A N 1
ATOM 747 C CA . GLY A 1 95 ? -18.743 -29.425 22.635 1.00 47.41 95 GLY A CA 1
ATOM 748 C C . GLY A 1 95 ? -18.279 -27.964 22.524 1.00 47.41 95 GLY A C 1
ATOM 749 O O . GLY A 1 95 ? -18.185 -27.442 21.417 1.00 47.41 95 GLY A O 1
ATOM 750 N N . LEU A 1 96 ? -17.960 -27.297 23.644 1.00 45.16 96 LEU A N 1
ATOM 751 C CA . LEU A 1 96 ? -17.495 -25.897 23.624 1.00 45.16 96 LEU A CA 1
ATOM 752 C C . LEU A 1 96 ? -15.983 -25.767 23.393 1.00 45.16 96 LEU A C 1
ATOM 754 O O . LEU A 1 96 ? -15.559 -24.828 22.728 1.00 45.16 96 LEU A O 1
ATOM 758 N N . GLN A 1 97 ? -15.172 -26.712 23.883 1.00 49.53 97 GLN A N 1
ATOM 759 C CA . GLN A 1 97 ? -13.735 -26.720 23.589 1.00 49.53 97 GLN A CA 1
ATOM 760 C C . GLN A 1 97 ? -13.455 -26.996 22.111 1.00 49.53 97 GLN A C 1
ATOM 762 O O . GLN A 1 97 ? -12.524 -26.414 21.571 1.00 49.53 97 GLN A O 1
ATOM 767 N N . ASN A 1 98 ? -14.272 -27.808 21.434 1.00 52.72 98 ASN A N 1
ATOM 768 C CA . ASN A 1 98 ? -14.089 -28.084 20.008 1.00 52.72 98 ASN A CA 1
ATOM 769 C C . ASN A 1 98 ? -14.428 -26.876 19.117 1.00 52.72 98 ASN A C 1
ATOM 771 O O . ASN A 1 98 ? -13.673 -26.589 18.197 1.00 52.72 98 ASN A O 1
ATOM 775 N N . ALA A 1 99 ? -15.491 -26.118 19.414 1.00 58.53 99 ALA A N 1
ATOM 776 C CA . ALA A 1 99 ? -15.894 -24.971 18.590 1.00 58.53 99 ALA A CA 1
ATOM 777 C C . ALA A 1 99 ? -14.908 -23.785 18.655 1.00 58.53 99 ALA A C 1
ATOM 779 O O . ALA A 1 99 ? -14.689 -23.103 17.652 1.00 58.53 99 ALA A O 1
ATOM 780 N N . ASP A 1 100 ? -14.299 -23.533 19.817 1.00 60.41 100 ASP A N 1
ATOM 781 C CA . ASP A 1 100 ? -13.263 -22.502 19.952 1.00 60.41 100 ASP A CA 1
ATOM 782 C C . ASP A 1 100 ? -11.922 -22.961 19.352 1.00 60.41 100 ASP A C 1
ATOM 784 O O . ASP A 1 100 ? -11.199 -22.149 18.776 1.00 60.41 100 ASP A O 1
ATOM 788 N N . ASN A 1 101 ? -11.624 -24.264 19.393 1.00 64.06 101 ASN A N 1
ATOM 789 C CA . ASN A 1 101 ? -10.431 -24.847 18.772 1.00 64.06 101 ASN A CA 1
ATOM 790 C C . ASN A 1 101 ? -10.543 -24.902 17.231 1.00 64.06 101 ASN A C 1
ATOM 792 O O . ASN A 1 101 ? -9.568 -24.660 16.522 1.00 64.06 101 ASN A O 1
ATOM 796 N N . GLU A 1 102 ? -11.742 -25.127 16.684 1.00 70.69 102 GLU A N 1
ATOM 797 C CA . GLU A 1 102 ? -12.024 -25.018 15.243 1.00 70.69 102 GLU A CA 1
ATOM 798 C C . GLU A 1 102 ? -11.856 -23.582 14.727 1.00 70.69 102 GLU A C 1
ATOM 800 O O . GLU A 1 102 ? -11.277 -23.358 13.666 1.00 70.69 102 GLU A O 1
ATOM 805 N N . LYS A 1 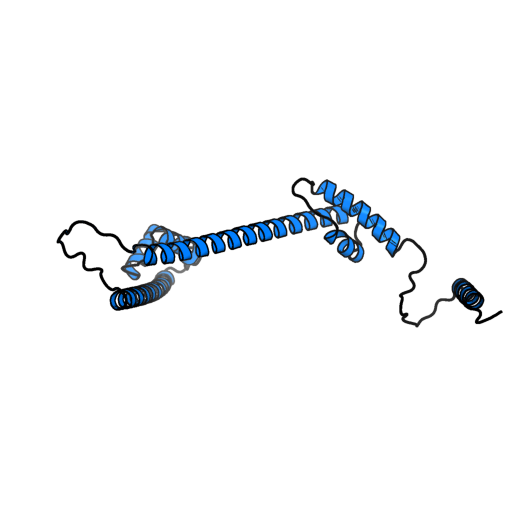103 ? -12.294 -22.577 15.495 1.00 76.88 103 LYS A N 1
ATOM 806 C CA . LYS A 1 103 ? -12.070 -21.168 15.134 1.00 76.88 103 LYS A CA 1
ATOM 807 C C . LYS A 1 103 ? -10.601 -20.767 15.237 1.00 76.88 103 LYS A C 1
ATOM 809 O O . LYS A 1 103 ? -10.137 -19.984 14.411 1.00 76.88 103 LYS A O 1
ATOM 814 N N . LEU A 1 104 ? -9.872 -21.287 16.227 1.00 74.81 104 LEU A N 1
ATOM 815 C CA . LEU A 1 104 ? -8.430 -21.058 16.350 1.00 74.81 104 LEU A CA 1
ATOM 816 C C . LEU A 1 104 ? -7.676 -21.638 15.148 1.00 74.81 104 LEU A C 1
ATOM 818 O O . LEU A 1 104 ? -6.870 -20.944 14.537 1.00 74.81 104 LEU A O 1
ATOM 822 N N . THR A 1 105 ? -7.989 -22.877 14.769 1.00 82.06 105 THR A N 1
ATOM 823 C CA . THR A 1 105 ? -7.350 -23.558 13.632 1.00 82.06 105 THR A CA 1
ATOM 824 C C . THR A 1 105 ? -7.698 -22.919 12.282 1.00 82.06 105 THR A C 1
ATOM 826 O O . THR A 1 105 ? -6.834 -22.845 11.403 1.00 82.06 105 THR A O 1
ATOM 829 N N . ASP A 1 106 ? -8.914 -22.389 12.108 1.00 84.12 106 ASP A N 1
ATOM 830 C CA . ASP A 1 106 ? -9.282 -21.590 10.928 1.00 84.12 106 ASP A CA 1
ATOM 831 C C . ASP A 1 106 ? -8.505 -20.264 10.866 1.00 84.12 106 ASP A C 1
ATOM 833 O O . ASP A 1 106 ? -7.964 -19.906 9.816 1.00 84.12 106 ASP A O 1
ATOM 837 N N . LEU A 1 107 ? -8.370 -19.561 11.998 1.00 82.69 107 LEU A N 1
ATOM 838 C CA . LEU A 1 107 ? -7.582 -18.328 12.087 1.00 82.69 107 LEU A CA 1
ATOM 839 C C . LEU A 1 107 ? -6.096 -18.572 11.804 1.00 82.69 107 LEU A C 1
ATOM 841 O O . LEU A 1 107 ? -5.510 -17.831 11.015 1.00 82.69 107 LEU A O 1
ATOM 845 N N . GLU A 1 108 ? -5.499 -19.618 12.375 1.00 84.19 108 GLU A N 1
ATOM 846 C CA . GLU A 1 108 ? -4.111 -20.017 12.105 1.00 84.19 108 GLU A CA 1
ATOM 847 C C . GLU A 1 108 ? -3.909 -20.378 10.629 1.00 84.19 108 GLU A C 1
ATOM 849 O O . GLU A 1 108 ? -2.973 -19.896 9.990 1.00 84.19 108 GLU A O 1
ATOM 854 N N . SER A 1 109 ? -4.833 -21.146 10.045 1.00 86.62 109 SER A N 1
ATOM 855 C CA . SER A 1 109 ? -4.800 -21.500 8.621 1.00 86.62 109 SER A CA 1
ATOM 856 C C . SER A 1 109 ? -4.909 -20.266 7.726 1.00 86.62 109 SER A C 1
ATOM 858 O O . SER A 1 109 ? -4.237 -20.160 6.697 1.00 86.62 109 SER A O 1
ATOM 860 N N . ARG A 1 110 ? -5.757 -19.306 8.104 1.00 85.94 110 ARG A N 1
ATOM 861 C CA . ARG A 1 110 ? -5.919 -18.045 7.382 1.00 85.94 110 ARG A CA 1
ATOM 862 C C . ARG A 1 110 ? -4.673 -17.171 7.503 1.00 85.94 110 ARG A C 1
ATOM 864 O O . ARG A 1 110 ? -4.271 -16.579 6.504 1.00 85.94 110 ARG A O 1
ATOM 871 N N . MET A 1 111 ? -4.044 -17.128 8.674 1.00 86.69 111 MET A N 1
ATOM 872 C CA . MET A 1 111 ? -2.804 -16.390 8.907 1.00 86.69 111 MET A CA 1
ATOM 873 C C . MET A 1 111 ? -1.645 -16.984 8.099 1.00 86.69 111 MET A C 1
ATOM 875 O O . MET A 1 111 ? -1.000 -16.250 7.361 1.00 86.69 111 MET A O 1
ATOM 879 N N . GLN A 1 112 ? -1.478 -18.311 8.0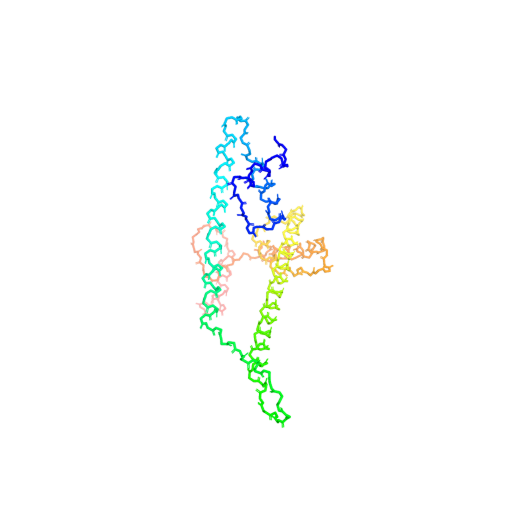94 1.00 89.38 112 GLN A N 1
ATOM 880 C CA . GLN A 1 112 ? -0.484 -18.991 7.252 1.00 89.38 112 GLN A CA 1
ATOM 881 C C . GLN A 1 112 ? -0.697 -18.725 5.756 1.00 89.38 112 GLN A C 1
ATOM 883 O O . GLN A 1 112 ? 0.262 -18.534 5.009 1.00 89.38 112 GLN A O 1
ATOM 888 N N . ARG A 1 113 ? -1.953 -18.684 5.289 1.00 88.38 113 ARG A N 1
ATOM 889 C CA . ARG A 1 113 ? -2.259 -18.313 3.897 1.00 88.38 113 ARG A CA 1
ATOM 890 C C . ARG A 1 113 ? -1.877 -16.868 3.594 1.00 88.38 113 ARG A C 1
ATOM 892 O O . ARG A 1 113 ? -1.367 -16.611 2.507 1.00 88.38 113 ARG A O 1
ATOM 899 N N . PHE A 1 114 ? -2.118 -15.942 4.521 1.00 84.81 114 PHE A N 1
ATOM 900 C CA . PHE A 1 114 ? -1.719 -14.545 4.355 1.00 84.81 114 PHE A CA 1
ATOM 901 C C . PHE A 1 114 ? -0.203 -14.373 4.367 1.00 84.81 114 PHE A C 1
ATOM 903 O O . PHE A 1 114 ? 0.314 -13.718 3.470 1.00 84.81 114 PHE A O 1
ATOM 910 N N . GLU A 1 115 ? 0.503 -15.001 5.305 1.00 85.69 115 GLU A N 1
ATOM 911 C CA . GLU A 1 115 ? 1.968 -14.972 5.371 1.00 85.69 115 GLU A CA 1
ATOM 912 C C . GLU A 1 115 ? 2.592 -15.551 4.101 1.00 85.69 115 GLU A C 1
ATOM 914 O O . GLU A 1 115 ? 3.477 -14.936 3.510 1.00 85.69 115 GLU A O 1
ATOM 919 N N . LYS A 1 116 ? 2.078 -16.687 3.614 1.00 87.19 116 LYS A N 1
ATOM 920 C CA . LYS A 1 116 ? 2.534 -17.279 2.353 1.00 87.19 116 LYS A CA 1
ATOM 921 C C . LYS A 1 116 ? 2.256 -16.362 1.161 1.00 87.19 116 LYS A C 1
ATOM 923 O O . LYS A 1 116 ? 3.142 -16.153 0.340 1.00 87.19 116 LYS A O 1
ATOM 928 N N . ALA A 1 117 ? 1.062 -15.775 1.079 1.00 85.75 117 ALA A N 1
ATOM 929 C CA . ALA A 1 117 ? 0.721 -14.838 0.010 1.00 85.75 117 ALA A CA 1
ATOM 930 C C . ALA A 1 117 ? 1.561 -13.549 0.066 1.00 85.75 117 ALA A C 1
ATOM 932 O O . ALA A 1 117 ? 1.874 -12.968 -0.971 1.00 85.75 117 ALA A O 1
ATOM 933 N N . GLU A 1 118 ? 1.927 -13.078 1.259 1.00 85.50 118 GLU A N 1
ATOM 934 C CA . GLU A 1 118 ? 2.806 -11.924 1.435 1.00 85.50 118 GLU A CA 1
ATOM 935 C C . GLU A 1 118 ? 4.253 -12.258 1.055 1.00 85.50 118 GLU A C 1
ATOM 937 O O . GLU A 1 118 ? 4.889 -11.468 0.359 1.00 85.50 118 GLU A O 1
ATOM 942 N N . ALA A 1 119 ? 4.749 -13.436 1.440 1.00 83.12 119 ALA A N 1
ATOM 943 C CA . ALA A 1 119 ? 6.063 -13.931 1.041 1.00 83.12 119 ALA A CA 1
ATOM 944 C C . ALA A 1 119 ? 6.162 -14.091 -0.484 1.00 83.12 119 ALA A C 1
ATOM 946 O O . ALA A 1 119 ? 7.096 -13.576 -1.091 1.00 83.12 119 ALA A O 1
ATOM 947 N N . GLU A 1 120 ? 5.157 -14.692 -1.126 1.00 85.06 120 GLU A N 1
ATOM 948 C CA . GLU A 1 120 ? 5.091 -14.829 -2.587 1.00 85.06 120 GLU A CA 1
ATOM 949 C C . GLU A 1 120 ? 5.051 -13.467 -3.295 1.00 85.06 120 GLU A C 1
ATOM 951 O O . GLU A 1 120 ? 5.721 -13.275 -4.311 1.00 85.06 120 GLU A O 1
ATOM 956 N N . LYS A 1 121 ? 4.313 -12.488 -2.752 1.00 84.31 121 LYS A N 1
ATOM 957 C CA . LYS A 1 121 ? 4.297 -11.116 -3.284 1.00 84.31 121 LYS A CA 1
ATOM 958 C C . LYS A 1 121 ? 5.646 -10.424 -3.127 1.00 84.31 121 LYS A C 1
ATOM 960 O O . LYS A 1 121 ? 6.106 -9.799 -4.076 1.00 84.31 121 LYS A O 1
ATOM 965 N N . LYS A 1 122 ? 6.275 -10.530 -1.955 1.00 82.44 122 LYS A N 1
ATOM 966 C CA . LYS A 1 122 ? 7.606 -9.962 -1.695 1.00 82.44 122 LYS A CA 1
ATOM 967 C C . LYS A 1 122 ? 8.647 -10.573 -2.625 1.00 82.44 122 LYS A C 1
ATOM 969 O O . LYS A 1 122 ? 9.403 -9.836 -3.249 1.00 82.44 122 LYS A O 1
ATOM 974 N N . GLU A 1 123 ? 8.627 -11.891 -2.799 1.00 81.81 123 GLU A N 1
ATOM 975 C CA . GLU A 1 123 ? 9.483 -12.566 -3.770 1.00 81.81 123 GLU A CA 1
ATOM 976 C C . GLU A 1 123 ? 9.215 -12.095 -5.200 1.00 81.81 123 GLU A C 1
ATOM 978 O O . GLU A 1 123 ? 10.161 -11.850 -5.942 1.00 81.81 123 GLU A O 1
ATOM 983 N N . ALA A 1 124 ? 7.951 -11.960 -5.609 1.00 83.81 124 ALA A N 1
ATOM 984 C CA . ALA A 1 124 ? 7.612 -11.486 -6.947 1.00 83.81 124 ALA A CA 1
ATOM 985 C C . ALA A 1 124 ? 8.150 -10.070 -7.201 1.00 83.81 124 ALA A C 1
ATOM 987 O O . ALA A 1 124 ? 8.759 -9.844 -8.243 1.00 83.81 124 ALA A O 1
ATOM 988 N N . VAL A 1 125 ? 7.999 -9.156 -6.234 1.00 85.44 125 VAL A N 1
ATOM 989 C CA . VAL A 1 125 ? 8.525 -7.783 -6.320 1.00 85.44 125 VAL A CA 1
ATOM 990 C C . VAL A 1 125 ? 10.050 -7.788 -6.444 1.00 85.44 125 VAL A C 1
ATOM 992 O O . VAL A 1 125 ? 10.586 -7.209 -7.387 1.00 85.44 125 VAL A O 1
ATOM 995 N N . LEU A 1 126 ? 10.752 -8.523 -5.576 1.00 83.00 126 LEU A N 1
ATOM 996 C CA . LEU A 1 126 ? 12.215 -8.623 -5.626 1.00 83.00 126 LEU A CA 1
ATOM 997 C C . LEU A 1 126 ? 12.711 -9.223 -6.949 1.00 83.00 126 LEU A C 1
ATOM 999 O O . LEU A 1 126 ? 13.718 -8.778 -7.503 1.00 83.00 126 LEU A O 1
ATOM 1003 N N . LYS A 1 127 ? 12.005 -10.226 -7.484 1.00 82.31 127 LYS A N 1
ATOM 1004 C CA . LYS A 1 127 ? 12.320 -10.822 -8.790 1.00 82.31 127 LYS A CA 1
ATOM 1005 C C . LYS A 1 127 ? 12.131 -9.804 -9.914 1.00 82.31 127 LYS A C 1
ATOM 1007 O O . LYS A 1 127 ? 13.001 -9.715 -10.778 1.00 82.31 127 LYS A O 1
ATOM 1012 N N . THR A 1 128 ? 11.045 -9.027 -9.899 1.00 84.94 128 THR A N 1
ATOM 1013 C CA . THR A 1 128 ? 10.807 -7.983 -10.908 1.00 84.94 128 THR A CA 1
ATOM 1014 C C . THR A 1 128 ? 11.845 -6.867 -10.843 1.00 84.94 128 THR A C 1
ATOM 1016 O O . THR A 1 128 ? 12.397 -6.511 -11.878 1.00 84.94 128 THR A O 1
ATOM 1019 N N . GLU A 1 129 ? 12.200 -6.393 -9.647 1.00 86.44 129 GLU A N 1
ATOM 1020 C CA . GLU A 1 129 ? 13.214 -5.346 -9.469 1.00 86.44 129 GLU A CA 1
ATOM 1021 C C . GLU A 1 129 ? 14.589 -5.802 -9.975 1.00 86.44 129 GLU A C 1
ATOM 1023 O O . GLU A 1 129 ? 15.226 -5.101 -10.761 1.00 86.44 129 GLU A O 1
ATOM 1028 N N . LYS A 1 130 ? 15.018 -7.023 -9.620 1.00 85.06 130 LYS A N 1
ATOM 1029 C CA . LYS A 1 130 ? 16.280 -7.598 -10.116 1.00 85.06 130 LYS A CA 1
ATOM 1030 C C . LYS A 1 130 ? 16.300 -7.752 -11.639 1.00 85.06 130 LYS A C 1
ATOM 1032 O O . LYS A 1 130 ? 17.342 -7.541 -12.260 1.00 85.06 130 LYS A O 1
ATOM 1037 N N . LEU A 1 131 ? 15.176 -8.140 -12.247 1.00 85.50 131 LEU A N 1
ATOM 1038 C CA . LEU A 1 131 ? 15.060 -8.251 -13.703 1.00 85.50 131 LEU A CA 1
ATOM 1039 C C . LEU A 1 131 ? 15.119 -6.883 -14.385 1.00 85.50 131 LEU A C 1
ATOM 1041 O O . LEU A 1 131 ? 15.770 -6.760 -15.422 1.00 85.50 131 LEU A O 1
ATOM 1045 N N . ASP A 1 132 ? 14.500 -5.858 -13.802 1.00 87.19 132 ASP A N 1
ATOM 1046 C CA . ASP A 1 132 ? 14.530 -4.494 -14.331 1.00 87.19 132 ASP A CA 1
ATOM 1047 C C . ASP A 1 132 ? 15.927 -3.868 -14.239 1.00 87.19 132 ASP A C 1
ATOM 1049 O O . ASP A 1 132 ? 16.388 -3.228 -15.189 1.00 87.19 132 ASP A O 1
ATOM 1053 N N . GLU A 1 133 ? 16.645 -4.082 -13.135 1.00 86.62 133 GLU A N 1
ATOM 1054 C CA . GLU A 1 133 ? 18.038 -3.645 -13.001 1.00 86.62 133 GLU A CA 1
ATOM 1055 C C . GLU A 1 133 ? 18.960 -4.368 -13.987 1.00 86.62 133 GLU A C 1
ATOM 1057 O O . GLU A 1 133 ? 19.769 -3.732 -14.669 1.00 86.62 133 GLU A O 1
ATOM 1062 N N . ALA A 1 134 ? 18.801 -5.686 -14.138 1.00 85.06 134 ALA A N 1
ATOM 1063 C CA . ALA A 1 134 ? 19.557 -6.444 -15.125 1.00 85.06 134 ALA A CA 1
ATOM 1064 C C . ALA A 1 134 ? 19.233 -6.000 -16.558 1.00 85.06 134 ALA A C 1
ATOM 1066 O O . ALA A 1 134 ? 20.147 -5.853 -17.367 1.00 85.06 134 ALA A O 1
ATOM 1067 N N . LYS A 1 135 ? 17.962 -5.707 -16.872 1.00 86.38 135 LYS A N 1
ATOM 1068 C CA . LYS A 1 135 ? 17.547 -5.146 -18.167 1.00 86.38 135 LYS A CA 1
ATOM 1069 C C . LYS A 1 135 ? 18.265 -3.829 -18.456 1.00 86.38 135 LYS A C 1
ATOM 1071 O O . LYS A 1 135 ? 18.770 -3.660 -19.564 1.00 86.38 135 LYS A O 1
ATOM 1076 N N . LYS A 1 136 ? 18.350 -2.919 -17.480 1.00 88.25 136 LYS A N 1
ATOM 1077 C CA . LYS A 1 136 ? 19.081 -1.649 -17.630 1.00 88.25 136 LYS A CA 1
ATOM 1078 C C . LYS A 1 136 ? 20.565 -1.882 -17.914 1.00 88.25 136 LYS 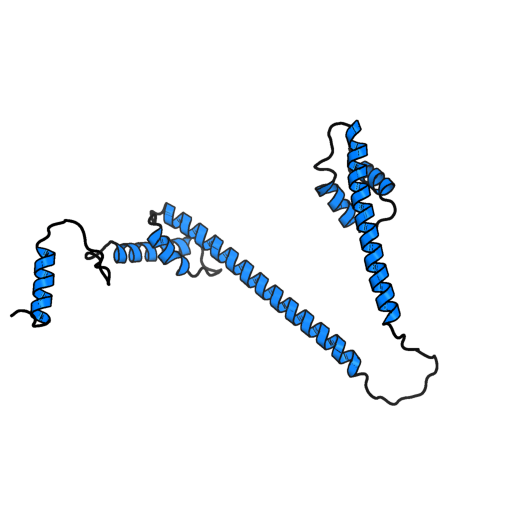A C 1
ATOM 1080 O O . LYS A 1 136 ? 21.081 -1.337 -18.885 1.00 88.25 136 LYS A O 1
ATOM 1085 N N . LEU A 1 137 ? 21.223 -2.754 -17.147 1.00 87.81 137 LEU A N 1
ATOM 1086 C CA . LEU A 1 137 ? 22.629 -3.107 -17.383 1.00 87.81 137 LEU A CA 1
ATOM 1087 C C . LEU A 1 137 ? 22.848 -3.729 -18.767 1.00 87.81 137 LEU A C 1
ATOM 1089 O O . LEU A 1 137 ? 23.838 -3.443 -19.435 1.00 87.81 137 LEU A O 1
ATOM 1093 N N . MET A 1 138 ? 21.924 -4.569 -19.228 1.00 83.62 138 MET A N 1
ATOM 1094 C CA . MET A 1 138 ? 21.987 -5.148 -20.568 1.00 83.62 138 MET A CA 1
ATOM 1095 C C . MET A 1 138 ? 21.835 -4.084 -21.662 1.00 83.62 138 MET A C 1
ATOM 1097 O O . MET A 1 138 ? 22.568 -4.119 -22.652 1.00 83.62 138 MET A O 1
ATOM 1101 N N . GLN A 1 139 ? 20.929 -3.121 -21.477 1.00 87.75 139 GLN A N 1
ATOM 1102 C CA . GLN A 1 139 ? 20.746 -1.994 -22.396 1.00 87.75 139 GLN A CA 1
ATOM 1103 C C . GLN A 1 139 ? 21.999 -1.114 -22.475 1.00 87.75 139 GLN A C 1
ATOM 1105 O O . GLN A 1 139 ? 22.426 -0.771 -23.577 1.00 87.75 139 GLN A O 1
ATOM 1110 N N . GLU A 1 140 ? 22.642 -0.823 -21.340 1.00 87.06 140 GLU A N 1
ATOM 1111 C CA . GLU A 1 140 ? 23.939 -0.128 -21.293 1.00 87.06 140 GLU A CA 1
ATOM 1112 C C . GLU A 1 140 ? 25.039 -0.900 -22.040 1.00 87.06 140 GLU A C 1
ATOM 1114 O O . GLU A 1 140 ? 25.910 -0.305 -22.672 1.00 87.06 140 GLU A O 1
ATOM 1119 N N . GLN A 1 141 ? 24.976 -2.233 -22.025 1.00 82.31 141 GLN A N 1
ATOM 1120 C CA . GLN A 1 141 ? 25.914 -3.123 -22.715 1.00 82.31 141 GLN A CA 1
ATOM 1121 C C . GLN A 1 141 ? 25.580 -3.377 -24.197 1.00 82.31 141 GLN A C 1
ATOM 1123 O O . GLN A 1 141 ? 26.221 -4.235 -24.818 1.00 82.31 141 GLN A O 1
ATOM 1128 N N . GLY A 1 142 ? 24.613 -2.647 -24.763 1.00 79.25 142 GLY A N 1
ATOM 1129 C CA . GLY A 1 142 ? 24.265 -2.674 -26.187 1.00 79.25 142 GLY A CA 1
ATOM 1130 C C . GLY A 1 142 ? 23.069 -3.555 -26.561 1.00 79.25 142 GLY A C 1
ATOM 1131 O O . GLY A 1 142 ? 22.728 -3.632 -27.742 1.00 79.25 142 GLY A O 1
ATOM 1132 N N . ALA A 1 143 ? 22.398 -4.193 -25.597 1.00 82.31 143 ALA A N 1
ATOM 1133 C CA . ALA A 1 143 ? 21.179 -4.958 -25.851 1.00 82.31 143 ALA A CA 1
ATOM 1134 C C . ALA A 1 143 ? 19.963 -4.018 -25.917 1.00 82.31 143 ALA A C 1
ATOM 1136 O O . ALA A 1 143 ? 19.258 -3.821 -24.931 1.00 82.31 143 ALA A O 1
ATOM 1137 N N . SER A 1 144 ? 19.734 -3.391 -27.071 1.00 82.81 144 SER A N 1
ATOM 1138 C CA . SER A 1 144 ? 18.687 -2.372 -27.255 1.00 82.81 144 SER A CA 1
ATOM 1139 C C . SER A 1 144 ? 17.403 -2.890 -27.912 1.00 82.81 144 SER A C 1
ATOM 1141 O O . SER A 1 144 ? 16.388 -2.194 -27.893 1.00 82.81 144 SER A O 1
ATOM 1143 N N . HIS A 1 145 ? 17.405 -4.100 -28.484 1.00 85.94 145 HIS A N 1
ATOM 1144 C CA . HIS A 1 145 ? 16.249 -4.609 -29.218 1.00 85.94 145 HIS A CA 1
ATOM 1145 C C . HIS A 1 145 ? 15.157 -5.124 -28.268 1.00 85.94 145 HIS A C 1
ATOM 1147 O O . HIS A 1 145 ? 15.228 -6.236 -27.740 1.00 85.94 145 HIS A O 1
ATOM 1153 N N . GLU A 1 146 ? 14.103 -4.328 -28.092 1.00 84.25 146 GLU A N 1
ATOM 1154 C CA . GLU A 1 146 ? 13.044 -4.558 -27.101 1.00 84.25 146 GLU A CA 1
ATOM 1155 C C . GLU A 1 146 ? 12.315 -5.901 -27.270 1.00 84.25 146 GLU A C 1
ATOM 1157 O O . GLU A 1 146 ? 12.057 -6.590 -26.288 1.00 84.25 146 GLU A O 1
ATOM 1162 N N . THR A 1 147 ? 12.057 -6.341 -28.506 1.00 83.00 147 THR A N 1
ATOM 1163 C CA . THR A 1 147 ? 11.419 -7.646 -28.774 1.00 83.00 147 THR A CA 1
ATOM 1164 C C . THR A 1 147 ? 12.250 -8.826 -28.266 1.00 83.00 147 THR A C 1
ATOM 1166 O O . THR A 1 147 ? 11.696 -9.788 -27.742 1.00 83.00 147 THR A O 1
ATOM 1169 N N . VAL A 1 148 ? 13.578 -8.742 -28.390 1.00 83.94 148 VAL A N 1
ATOM 1170 C CA . VAL A 1 148 ? 14.489 -9.801 -27.944 1.00 83.94 148 VAL A CA 1
ATOM 1171 C C . VAL A 1 148 ? 14.607 -9.768 -26.424 1.00 83.94 148 VAL A C 1
ATOM 1173 O O . VAL A 1 148 ? 14.512 -10.811 -25.784 1.00 83.94 148 VAL A O 1
ATOM 1176 N N . LEU A 1 149 ? 14.697 -8.573 -25.829 1.00 84.19 149 LEU A N 1
ATOM 1177 C CA . LEU A 1 149 ? 14.657 -8.395 -24.374 1.00 84.19 149 LEU A CA 1
ATOM 1178 C C . LEU A 1 149 ? 13.370 -8.966 -23.759 1.00 84.19 149 LEU A C 1
ATOM 1180 O O . LEU A 1 149 ? 13.427 -9.690 -22.771 1.00 84.19 149 LEU A O 1
ATOM 1184 N N . ASN A 1 150 ? 12.207 -8.706 -24.353 1.00 86.56 150 ASN A N 1
ATOM 1185 C CA . ASN A 1 150 ? 10.936 -9.223 -23.840 1.00 86.56 150 ASN A CA 1
ATOM 1186 C C . ASN A 1 150 ? 10.820 -10.753 -23.966 1.00 86.56 150 ASN A C 1
ATOM 1188 O O . ASN A 1 150 ? 10.108 -11.373 -23.180 1.00 86.56 150 ASN A O 1
ATOM 1192 N N . LEU A 1 151 ? 11.531 -11.370 -24.917 1.00 85.12 151 LEU A N 1
ATOM 1193 C CA . LEU A 1 151 ? 11.586 -12.825 -25.072 1.00 85.12 151 LEU A CA 1
ATOM 1194 C C . LEU A 1 151 ? 12.496 -13.489 -24.030 1.00 85.12 151 LEU A C 1
ATOM 1196 O O . LEU A 1 151 ? 12.183 -14.577 -23.538 1.00 85.12 151 LEU A O 1
ATOM 1200 N N . ILE A 1 152 ? 13.627 -12.854 -23.715 1.00 85.19 152 ILE A N 1
ATOM 1201 C CA . ILE A 1 152 ? 14.643 -13.439 -22.837 1.00 85.19 152 ILE A CA 1
ATOM 1202 C C . ILE A 1 152 ? 14.375 -13.167 -21.355 1.00 85.19 152 ILE A C 1
ATOM 1204 O O . ILE A 1 1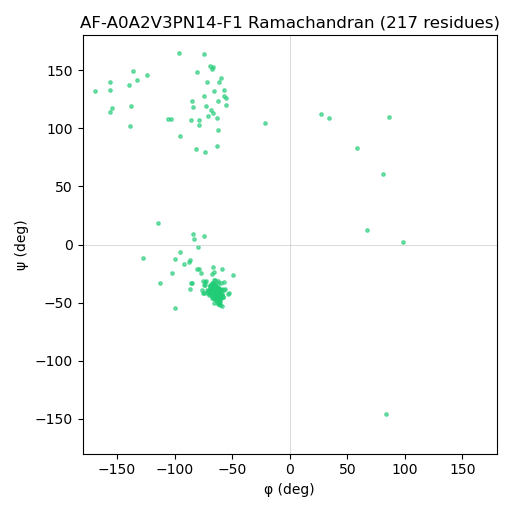52 ? 14.560 -14.081 -20.560 1.00 85.19 152 ILE A O 1
ATOM 1208 N N . LEU A 1 153 ? 13.892 -11.978 -20.967 1.00 84.50 153 LEU A N 1
ATOM 1209 C CA . LEU A 1 153 ? 13.711 -11.578 -19.561 1.00 84.50 153 LEU A CA 1
ATOM 1210 C C . LEU A 1 153 ? 12.870 -12.566 -18.730 1.00 84.50 153 LEU A C 1
ATOM 1212 O O . LEU A 1 153 ? 13.303 -12.895 -17.628 1.00 84.50 153 LEU A O 1
ATOM 1216 N N . PRO A 1 154 ? 11.747 -13.126 -19.229 1.00 84.75 154 PRO A N 1
ATOM 1217 C CA . PRO A 1 154 ? 10.981 -14.136 -18.490 1.00 84.75 154 PRO A CA 1
ATOM 1218 C C . PRO A 1 154 ? 11.718 -15.471 -18.297 1.00 84.75 154 PRO A C 1
ATOM 1220 O O . PRO A 1 154 ? 11.336 -16.266 -17.441 1.00 84.75 154 PRO A O 1
ATOM 1223 N N . GLN A 1 155 ? 12.747 -15.748 -19.104 1.00 81.62 155 GLN A N 1
ATOM 1224 C CA . GLN A 1 155 ? 13.557 -16.968 -19.017 1.00 81.62 155 GLN A CA 1
ATOM 1225 C C . GLN A 1 155 ? 14.724 -16.824 -18.034 1.00 81.62 155 GLN A C 1
ATOM 1227 O O . GLN A 1 155 ? 15.314 -17.828 -17.625 1.00 81.62 155 GLN A O 1
ATOM 1232 N N . LEU A 1 156 ? 15.062 -15.596 -17.624 1.00 79.75 156 LEU A N 1
ATOM 1233 C CA . LEU A 1 156 ? 15.968 -15.392 -16.505 1.00 79.75 156 LEU A CA 1
ATOM 1234 C C . LEU A 1 156 ? 15.228 -15.753 -15.218 1.00 79.75 156 LEU A C 1
ATOM 1236 O O . LEU A 1 156 ? 14.214 -15.157 -14.879 1.00 79.75 156 LEU A O 1
ATOM 1240 N N . GLN A 1 157 ? 15.753 -16.744 -14.502 1.00 76.31 157 GLN A N 1
ATOM 1241 C CA . GLN A 1 157 ? 15.293 -17.111 -13.167 1.00 76.31 157 GLN A CA 1
ATOM 1242 C C . GLN A 1 157 ? 16.184 -16.406 -12.135 1.00 76.31 157 GLN A C 1
ATOM 1244 O O . GLN A 1 157 ? 17.256 -16.928 -11.815 1.00 76.31 157 GLN A O 1
ATOM 1249 N N . PRO A 1 158 ? 15.806 -15.211 -11.642 1.00 70.56 158 PRO A N 1
ATOM 1250 C CA . PRO A 1 158 ? 16.514 -14.568 -10.546 1.00 70.56 158 PRO A CA 1
ATOM 1251 C C . PRO A 1 158 ? 16.328 -15.392 -9.271 1.00 70.56 158 PRO A C 1
ATOM 1253 O O . PRO A 1 158 ? 15.222 -15.503 -8.741 1.00 70.56 158 PRO A O 1
ATOM 1256 N N . THR A 1 159 ? 17.415 -15.980 -8.778 1.00 68.56 159 THR A N 1
ATOM 1257 C CA . THR A 1 159 ? 17.483 -16.546 -7.426 1.00 68.56 159 THR A CA 1
ATOM 1258 C C . THR A 1 159 ? 18.100 -15.520 -6.470 1.00 68.56 159 THR A C 1
ATOM 1260 O O . THR A 1 159 ? 18.669 -14.509 -6.896 1.00 68.56 159 THR A O 1
ATOM 1263 N N . GLU A 1 160 ? 17.963 -15.728 -5.159 1.00 62.88 160 GLU A N 1
ATOM 1264 C CA . GLU A 1 160 ? 18.531 -14.811 -4.160 1.00 62.88 160 GLU A CA 1
ATOM 1265 C C . GLU A 1 160 ? 20.062 -14.722 -4.238 1.00 62.88 160 GLU A C 1
ATOM 1267 O O . GLU A 1 160 ? 20.613 -13.645 -4.026 1.00 62.88 160 GLU A O 1
ATOM 1272 N N . GLU A 1 161 ? 20.718 -15.812 -4.640 1.00 66.56 161 GLU A N 1
ATOM 1273 C CA . GLU A 1 161 ? 22.178 -15.959 -4.686 1.00 66.56 161 GLU A CA 1
ATOM 1274 C C . GLU A 1 161 ? 22.841 -15.328 -5.920 1.00 66.56 161 GLU A C 1
ATOM 1276 O O . GLU A 1 161 ? 24.040 -15.048 -5.903 1.00 66.56 161 GLU A O 1
ATOM 1281 N N . ILE A 1 162 ? 22.091 -15.100 -7.004 1.00 72.88 162 ILE A N 1
ATOM 1282 C CA . ILE A 1 162 ? 22.659 -14.568 -8.247 1.00 72.88 162 ILE A CA 1
ATOM 1283 C C . ILE A 1 162 ? 22.714 -13.040 -8.163 1.00 72.88 162 ILE A C 1
ATOM 1285 O O . ILE A 1 162 ? 21.696 -12.368 -7.964 1.00 72.88 162 ILE A O 1
ATOM 1289 N N . SER A 1 163 ? 23.916 -12.489 -8.345 1.00 80.62 163 SER A N 1
ATOM 1290 C CA . SER A 1 163 ? 24.129 -11.044 -8.413 1.00 80.62 163 SER A CA 1
ATOM 1291 C C . SER A 1 163 ? 23.495 -10.451 -9.678 1.00 80.62 163 SER A C 1
ATOM 1293 O O . SER A 1 163 ? 23.431 -11.100 -10.723 1.00 80.62 163 SER A O 1
ATOM 1295 N N . VAL A 1 164 ? 23.071 -9.185 -9.620 1.00 80.69 164 VAL A N 1
ATOM 1296 C CA . VAL A 1 164 ? 22.484 -8.465 -10.772 1.00 80.69 164 VAL A CA 1
ATOM 1297 C C . VAL A 1 164 ? 23.446 -8.443 -11.975 1.00 80.69 164 VAL A C 1
ATOM 1299 O O . VAL A 1 164 ? 23.020 -8.539 -13.124 1.00 80.69 164 VAL A O 1
ATOM 1302 N N . SER A 1 165 ? 24.758 -8.407 -11.714 1.00 79.62 165 SER A N 1
ATOM 1303 C CA . SER A 1 165 ? 25.811 -8.455 -12.737 1.00 79.62 165 SER A CA 1
ATOM 1304 C C . SER A 1 165 ? 25.868 -9.801 -13.465 1.00 79.62 165 SER A C 1
ATOM 1306 O O . SER A 1 165 ? 25.952 -9.845 -14.692 1.00 79.62 165 SER A O 1
ATOM 1308 N N . ASP A 1 166 ? 25.774 -10.914 -12.735 1.00 83.00 166 ASP A N 1
ATOM 1309 C CA . ASP A 1 166 ? 25.794 -12.248 -13.344 1.00 83.00 166 ASP A CA 1
ATOM 1310 C C . ASP A 1 166 ? 24.480 -12.558 -14.066 1.00 83.00 166 ASP A C 1
ATOM 1312 O O . ASP A 1 166 ? 24.483 -13.197 -15.122 1.00 83.00 166 ASP A O 1
ATOM 1316 N N . LEU A 1 167 ? 23.368 -12.018 -13.557 1.00 83.50 167 LEU A N 1
ATOM 1317 C CA . LEU A 1 167 ? 22.075 -12.048 -14.230 1.00 83.50 167 LEU A CA 1
ATOM 1318 C C . LEU A 1 167 ? 22.142 -11.313 -15.579 1.00 83.50 167 LEU A C 1
ATOM 1320 O O . LEU A 1 167 ? 21.720 -11.858 -16.597 1.00 83.50 167 LEU A O 1
ATOM 1324 N N . ALA A 1 168 ? 22.748 -10.123 -15.612 1.00 84.06 168 ALA A N 1
ATOM 1325 C CA . ALA A 1 168 ? 22.939 -9.348 -16.837 1.00 84.06 168 ALA A CA 1
ATOM 1326 C C . ALA A 1 168 ? 23.860 -10.054 -17.850 1.00 84.06 168 ALA A C 1
ATOM 1328 O O . ALA A 1 168 ? 23.553 -10.060 -19.040 1.00 84.06 168 ALA A O 1
ATOM 1329 N N . LYS A 1 169 ? 24.946 -10.708 -17.405 1.00 86.00 169 LYS A N 1
ATOM 1330 C CA . LYS A 1 169 ? 25.825 -11.503 -18.290 1.00 86.00 169 LYS A CA 1
ATOM 1331 C C . LYS A 1 169 ? 25.075 -12.663 -18.942 1.00 86.00 169 LYS A C 1
ATOM 1333 O O . LYS A 1 169 ? 25.096 -12.795 -20.162 1.00 86.00 169 LYS A O 1
ATOM 1338 N N . LYS A 1 170 ? 24.364 -13.463 -18.140 1.00 85.00 170 LYS A N 1
ATOM 1339 C CA . LYS A 1 170 ? 23.556 -14.585 -18.640 1.00 85.00 170 LYS A CA 1
ATOM 1340 C C . LYS A 1 170 ? 22.439 -14.101 -19.565 1.00 85.00 170 LYS A C 1
ATOM 1342 O O . LYS A 1 170 ? 22.157 -14.720 -20.587 1.00 85.00 170 LYS A O 1
ATOM 1347 N N . GLY A 1 171 ? 21.820 -12.973 -19.224 1.00 85.62 171 GLY A N 1
ATOM 1348 C CA . GLY A 1 171 ? 20.839 -12.315 -20.074 1.00 85.62 171 GLY A CA 1
ATOM 1349 C C . GLY A 1 171 ? 21.437 -11.900 -21.411 1.00 85.62 171 GLY A C 1
ATOM 1350 O O . GLY A 1 171 ? 20.829 -12.158 -22.443 1.00 85.62 171 GLY A O 1
ATOM 1351 N N . LYS A 1 172 ? 22.642 -11.328 -21.419 1.00 85.31 172 LYS A N 1
ATOM 1352 C CA . LYS A 1 172 ? 23.337 -10.926 -22.645 1.00 85.31 172 LYS A CA 1
ATOM 1353 C C . LYS A 1 172 ? 23.663 -12.112 -23.550 1.00 85.31 172 LYS A C 1
ATOM 1355 O O . LYS A 1 172 ? 23.388 -12.041 -24.739 1.00 85.31 172 LYS A O 1
ATOM 1360 N N . GLU A 1 173 ? 24.148 -13.220 -22.999 1.00 86.62 173 GLU A N 1
ATOM 1361 C CA . GLU A 1 173 ? 24.376 -14.449 -23.774 1.00 86.62 173 GLU A CA 1
ATOM 1362 C C . GLU A 1 173 ? 23.085 -14.956 -24.436 1.00 86.62 173 GLU A C 1
ATOM 1364 O O . GLU A 1 173 ? 23.079 -15.333 -25.610 1.00 86.62 173 GLU A O 1
ATOM 1369 N N . MET A 1 174 ? 21.966 -14.926 -23.703 1.00 85.25 174 MET A N 1
ATOM 1370 C CA . MET A 1 174 ? 20.658 -15.284 -24.257 1.00 85.25 174 MET A CA 1
ATOM 1371 C C . MET A 1 174 ? 20.162 -14.269 -25.286 1.00 85.25 174 MET A C 1
ATOM 1373 O O . MET A 1 174 ? 19.560 -14.668 -26.280 1.00 85.25 174 MET A O 1
ATOM 1377 N N . TYR A 1 175 ? 20.418 -12.979 -25.069 1.00 87.44 175 TYR A N 1
ATOM 1378 C CA . TYR A 1 175 ? 20.077 -11.914 -26.004 1.00 87.44 175 TYR A CA 1
ATOM 1379 C C . TYR A 1 175 ? 20.839 -12.075 -27.318 1.00 87.44 175 TYR A C 1
ATOM 1381 O O . TYR A 1 175 ? 20.207 -12.087 -28.367 1.00 87.44 175 TYR A O 1
ATOM 1389 N N . ASP A 1 176 ? 22.158 -12.265 -27.276 1.00 85.94 176 ASP A N 1
ATOM 1390 C CA . ASP A 1 176 ? 22.994 -12.412 -28.470 1.00 85.94 176 ASP A CA 1
ATOM 1391 C C . ASP A 1 176 ? 22.585 -13.655 -29.274 1.00 85.94 176 ASP A C 1
ATOM 1393 O O . ASP A 1 176 ? 22.472 -13.598 -30.499 1.00 85.94 176 ASP A O 1
ATOM 1397 N N . LYS A 1 177 ? 22.266 -14.760 -28.585 1.00 86.56 177 LYS A N 1
ATOM 1398 C CA . LYS A 1 177 ? 21.744 -15.977 -29.216 1.00 86.56 177 LYS A CA 1
ATOM 1399 C C . LYS A 1 177 ? 20.367 -15.760 -29.845 1.00 86.56 177 LYS A C 1
ATOM 1401 O O . LYS A 1 177 ? 20.180 -16.078 -31.012 1.00 86.56 177 LYS A O 1
ATOM 1406 N N . ALA A 1 178 ? 19.415 -15.196 -29.104 1.00 84.94 178 ALA A N 1
ATOM 1407 C CA . ALA A 1 178 ? 18.069 -14.941 -29.613 1.00 84.94 178 ALA A CA 1
ATOM 1408 C C . ALA A 1 178 ? 18.080 -13.917 -30.758 1.00 84.94 178 ALA A C 1
ATOM 1410 O O . ALA A 1 178 ? 17.320 -14.043 -31.713 1.00 84.94 178 ALA A O 1
ATOM 1411 N N . TYR A 1 179 ? 18.966 -12.925 -30.695 1.00 84.69 179 TYR A N 1
ATOM 1412 C CA . TYR A 1 179 ? 19.172 -11.960 -31.765 1.00 84.69 179 TYR A CA 1
ATOM 1413 C C . TYR A 1 179 ? 19.753 -12.633 -33.015 1.00 84.69 179 TYR A C 1
ATOM 1415 O O . TYR A 1 179 ? 19.263 -12.395 -34.117 1.00 84.69 179 TYR A O 1
ATOM 1423 N N . ALA A 1 180 ? 20.743 -13.517 -32.861 1.00 85.12 180 ALA A N 1
ATOM 1424 C CA . ALA A 1 180 ? 21.286 -14.306 -33.964 1.00 85.12 180 ALA A CA 1
ATOM 1425 C C . ALA A 1 180 ? 20.248 -15.270 -34.569 1.00 85.12 180 ALA A C 1
ATOM 1427 O O . ALA A 1 180 ? 20.169 -15.381 -35.789 1.00 85.12 180 ALA A O 1
ATOM 1428 N N . ASP A 1 181 ? 19.411 -15.907 -33.750 1.00 82.94 181 ASP A N 1
ATOM 1429 C CA . ASP A 1 181 ? 18.361 -16.819 -34.219 1.00 82.94 181 ASP A CA 1
ATOM 1430 C C . ASP A 1 181 ? 17.234 -16.076 -34.964 1.00 82.94 181 ASP A C 1
ATOM 1432 O O . ASP A 1 181 ? 16.674 -16.597 -35.927 1.00 82.94 181 ASP A O 1
ATOM 1436 N N . LEU A 1 182 ? 16.895 -14.851 -34.541 1.00 80.06 182 LEU A N 1
ATOM 1437 C CA . LEU A 1 182 ? 15.821 -14.051 -35.145 1.00 80.06 182 LEU A CA 1
ATOM 1438 C C . LEU A 1 182 ? 16.273 -13.244 -36.370 1.00 80.06 182 LEU A C 1
ATOM 1440 O O . LEU A 1 182 ? 15.475 -13.024 -37.282 1.00 80.06 182 LEU A O 1
ATOM 1444 N N . TYR A 1 183 ? 17.524 -12.776 -36.383 1.00 79.50 183 TYR A N 1
ATOM 1445 C CA . TYR A 1 183 ? 18.019 -11.808 -37.371 1.00 79.50 183 TYR A CA 1
ATOM 1446 C C . TYR A 1 183 ? 19.309 -12.235 -38.085 1.00 79.50 183 TYR A C 1
ATOM 1448 O O . TYR A 1 183 ? 19.698 -11.598 -39.063 1.00 79.50 183 TYR A O 1
ATOM 1456 N N . GLY A 1 184 ? 19.993 -13.279 -37.613 1.00 69.62 184 GLY A N 1
ATOM 1457 C CA . GLY A 1 184 ? 21.338 -13.662 -38.052 1.00 69.62 184 GLY A CA 1
ATOM 1458 C C . GLY A 1 184 ? 21.419 -14.726 -39.150 1.00 69.62 184 GLY A C 1
ATOM 1459 O O . GLY A 1 184 ? 22.518 -14.968 -39.647 1.00 69.62 184 GLY A O 1
ATOM 1460 N N . GLY A 1 185 ? 20.314 -15.353 -39.570 1.00 63.06 185 GLY A N 1
ATOM 1461 C CA . GLY A 1 185 ? 20.362 -16.421 -40.576 1.00 63.06 185 GLY A CA 1
ATOM 1462 C C . GLY A 1 185 ? 19.057 -16.633 -41.340 1.00 63.06 185 GLY A C 1
ATOM 1463 O O . GLY A 1 185 ? 17.989 -16.539 -40.753 1.00 63.06 185 GLY A O 1
ATOM 1464 N N . ASP A 1 186 ? 19.209 -16.884 -42.649 1.00 58.47 186 ASP A N 1
ATOM 1465 C CA . ASP A 1 186 ? 18.228 -17.206 -43.699 1.00 58.47 186 ASP A CA 1
ATOM 1466 C C . ASP A 1 186 ? 16.793 -16.684 -43.517 1.00 58.47 186 ASP A C 1
ATOM 1468 O O . ASP A 1 186 ? 16.025 -17.144 -42.680 1.00 58.47 186 ASP A O 1
ATOM 1472 N N . SER A 1 187 ? 16.428 -15.747 -44.401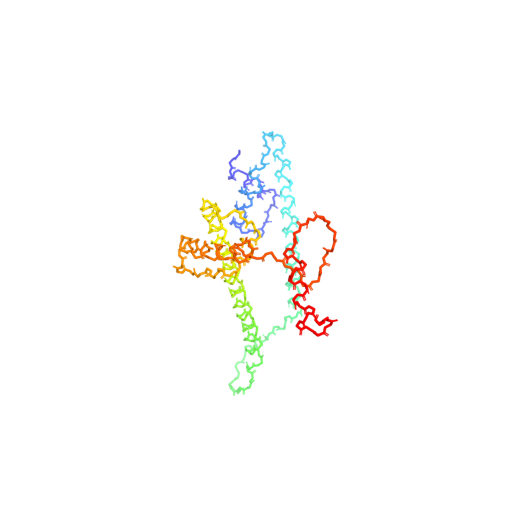 1.00 55.75 187 SER A N 1
ATOM 1473 C CA . SER A 1 187 ? 15.116 -15.109 -44.550 1.00 55.75 187 SER A CA 1
ATOM 1474 C C . SER A 1 187 ? 13.953 -15.910 -43.952 1.00 55.75 187 SER A C 1
ATOM 1476 O O . SER A 1 187 ? 13.477 -16.878 -44.544 1.00 55.75 187 SER A O 1
ATOM 1478 N N . TYR A 1 188 ? 13.472 -15.458 -42.793 1.00 61.00 188 TYR A N 1
ATOM 1479 C CA . TYR A 1 188 ? 12.304 -16.014 -42.121 1.00 61.00 188 TYR A CA 1
ATOM 1480 C C . TYR A 1 188 ? 11.086 -16.008 -43.059 1.00 61.00 188 TYR A C 1
ATOM 1482 O O . TYR A 1 188 ? 10.644 -14.952 -43.518 1.00 61.00 188 TYR A O 1
ATOM 1490 N N . VAL A 1 189 ? 10.534 -17.193 -43.336 1.00 60.69 189 VAL A N 1
ATOM 1491 C CA . VAL A 1 189 ? 9.278 -17.355 -44.079 1.00 60.69 189 VAL A CA 1
ATOM 1492 C C . VAL A 1 189 ? 8.172 -17.686 -43.070 1.00 60.69 189 VAL A C 1
ATOM 1494 O O . VAL A 1 189 ? 8.162 -18.796 -42.535 1.00 60.69 189 VAL A O 1
ATOM 1497 N N . PRO A 1 190 ? 7.240 -16.760 -42.774 1.00 65.88 190 PRO A N 1
ATOM 1498 C CA . PRO A 1 190 ? 6.142 -17.028 -41.850 1.00 65.88 190 PRO A CA 1
ATOM 1499 C C . PRO A 1 190 ? 5.255 -18.177 -42.353 1.00 65.88 190 PRO A C 1
ATOM 1501 O O . PRO A 1 190 ? 4.940 -18.261 -43.541 1.00 65.88 190 PRO A O 1
ATOM 1504 N N . ALA A 1 191 ? 4.827 -19.046 -41.429 1.00 67.44 191 ALA A N 1
ATOM 1505 C CA . ALA A 1 191 ? 4.148 -20.318 -41.711 1.00 67.44 191 ALA A CA 1
ATOM 1506 C C . ALA A 1 191 ? 2.832 -20.197 -42.511 1.00 67.44 191 ALA A C 1
ATOM 1508 O O . ALA A 1 191 ? 2.417 -21.157 -43.154 1.00 67.44 191 ALA A O 1
ATOM 1509 N N . PHE A 1 192 ? 2.192 -19.026 -42.506 1.00 60.38 192 PHE A N 1
ATOM 1510 C CA . PHE A 1 192 ? 1.047 -18.685 -43.351 1.00 60.38 192 PHE A CA 1
ATOM 1511 C C . PHE A 1 192 ? 1.234 -17.244 -43.852 1.00 60.38 192 PHE A C 1
ATOM 1513 O O . PHE A 1 192 ? 1.094 -16.290 -43.092 1.00 60.38 192 PHE A O 1
ATOM 1520 N N . GLY A 1 193 ? 1.661 -17.098 -45.108 1.00 53.19 193 GLY A N 1
ATOM 1521 C CA . GLY A 1 193 ? 2.230 -15.861 -45.649 1.00 53.19 193 GLY A CA 1
ATOM 1522 C C . GLY A 1 193 ? 1.272 -14.675 -45.819 1.00 53.19 193 GLY A C 1
ATOM 1523 O O . GLY A 1 193 ? 0.084 -14.833 -46.088 1.00 53.19 193 GLY A O 1
ATOM 1524 N N . GLY A 1 194 ? 1.846 -13.470 -45.762 1.00 43.00 194 GLY A N 1
ATOM 1525 C CA . GLY A 1 194 ? 1.274 -12.247 -46.323 1.00 43.00 194 GLY A CA 1
ATOM 1526 C C . GLY A 1 194 ? 2.032 -11.874 -47.595 1.00 43.00 194 GLY A C 1
ATOM 1527 O O . GLY A 1 194 ? 3.196 -11.487 -47.537 1.00 43.00 194 GLY A O 1
ATOM 1528 N N . GLY A 1 195 ? 1.396 -12.053 -48.751 1.00 50.25 195 GLY A N 1
ATOM 1529 C CA . GLY A 1 195 ? 1.917 -11.586 -50.033 1.00 50.25 195 GLY A CA 1
ATOM 1530 C C . GLY A 1 195 ? 1.794 -10.068 -50.203 1.00 50.25 195 GLY A C 1
ATOM 1531 O O . GLY A 1 195 ? 0.974 -9.427 -49.551 1.00 50.25 195 GLY A O 1
ATOM 1532 N N . SER A 1 196 ? 2.550 -9.556 -51.184 1.00 43.41 196 SER A N 1
ATOM 1533 C CA . SER A 1 196 ? 2.699 -8.149 -51.608 1.00 43.41 196 SER A CA 1
ATOM 1534 C C . SER A 1 196 ? 3.769 -7.403 -50.795 1.00 43.41 196 SER A C 1
ATOM 1536 O O . SER A 1 196 ? 3.596 -7.160 -49.615 1.00 43.41 196 SER A O 1
ATOM 1538 N N . SER A 1 197 ? 4.935 -7.025 -51.320 1.00 40.16 197 SER A N 1
ATOM 1539 C CA . SER A 1 197 ? 5.193 -6.419 -52.624 1.00 40.16 197 SER A CA 1
ATOM 1540 C C . SER A 1 197 ? 6.709 -6.412 -52.909 1.00 40.16 197 SER A C 1
ATOM 1542 O O . SER A 1 197 ? 7.504 -5.988 -52.077 1.00 40.16 197 SER A O 1
ATOM 1544 N N . ASN A 1 198 ? 7.069 -6.862 -54.114 1.00 45.56 198 ASN A N 1
ATOM 1545 C CA . ASN A 1 198 ? 8.182 -6.376 -54.937 1.00 45.56 198 ASN A CA 1
ATOM 1546 C C . ASN A 1 198 ? 9.625 -6.415 -54.373 1.00 45.56 198 ASN A C 1
ATOM 1548 O O . ASN A 1 198 ? 10.190 -5.395 -53.992 1.00 45.56 198 ASN A O 1
ATOM 1552 N N . SER A 1 199 ? 10.295 -7.568 -54.475 1.00 37.41 199 SER A N 1
ATOM 1553 C CA . SER A 1 199 ? 11.759 -7.597 -54.619 1.00 37.41 199 SER A CA 1
ATOM 1554 C C . SER A 1 199 ? 12.215 -8.872 -55.327 1.00 37.41 199 SER A C 1
ATOM 1556 O O . SER A 1 199 ? 11.980 -9.998 -54.898 1.00 37.41 199 SER A O 1
ATOM 1558 N N . SER A 1 200 ? 12.820 -8.665 -56.485 1.00 47.88 200 SER A N 1
ATOM 1559 C CA . SER A 1 200 ? 13.363 -9.655 -57.398 1.00 47.88 200 SER A CA 1
ATOM 1560 C C . SER A 1 200 ? 14.627 -10.318 -56.847 1.00 47.88 200 SER A C 1
ATOM 1562 O O . SER A 1 200 ? 15.693 -9.708 -56.878 1.00 47.88 200 SER A O 1
ATOM 1564 N N . THR A 1 201 ? 14.571 -11.597 -56.477 1.00 44.56 201 THR A N 1
ATOM 1565 C CA . THR A 1 201 ? 15.783 -12.425 -56.357 1.00 44.56 201 THR A CA 1
ATOM 1566 C C . THR A 1 201 ? 15.536 -13.820 -56.930 1.00 44.56 201 THR A C 1
ATOM 1568 O O . THR A 1 201 ? 14.651 -14.558 -56.498 1.00 44.56 201 THR A O 1
ATOM 1571 N N . LYS A 1 202 ? 16.322 -14.175 -57.958 1.00 51.88 202 LYS A N 1
ATOM 1572 C CA . LYS A 1 202 ? 16.310 -15.473 -58.667 1.00 51.88 202 LYS A CA 1
ATOM 1573 C C . LYS A 1 202 ? 16.360 -16.686 -57.724 1.00 51.88 202 LYS A C 1
ATOM 1575 O O . LYS A 1 202 ? 15.811 -17.730 -58.054 1.00 51.88 202 LYS A O 1
ATOM 1580 N N . THR A 1 203 ? 16.929 -16.515 -56.535 1.00 54.69 203 THR A N 1
ATOM 1581 C CA . THR A 1 203 ? 17.106 -17.546 -55.509 1.00 54.69 203 THR A CA 1
ATOM 1582 C C . THR A 1 203 ? 15.785 -18.125 -54.986 1.00 54.69 203 THR A C 1
ATOM 1584 O O . THR A 1 203 ? 15.709 -19.319 -54.708 1.00 54.69 203 THR A O 1
ATOM 1587 N N . SER A 1 204 ? 14.712 -17.324 -54.917 1.00 60.12 204 SER A N 1
ATOM 1588 C CA . SER A 1 204 ? 13.398 -17.801 -54.447 1.00 60.12 204 SER A CA 1
ATOM 1589 C C . SER A 1 204 ? 12.698 -18.706 -55.466 1.00 60.12 204 SER A C 1
ATOM 1591 O O . SER A 1 204 ? 12.006 -19.653 -55.090 1.00 60.12 204 SER A O 1
ATOM 1593 N N . LYS A 1 205 ? 12.927 -18.470 -56.765 1.00 64.81 205 LYS A N 1
ATOM 1594 C CA . LYS A 1 205 ? 12.418 -19.340 -57.833 1.00 64.81 205 LYS A CA 1
ATOM 1595 C C . LYS A 1 205 ? 13.117 -20.691 -57.833 1.00 64.81 205 LYS A C 1
ATOM 1597 O O . LYS A 1 205 ? 12.437 -21.701 -57.974 1.00 64.81 205 LYS A O 1
ATOM 1602 N N . ASP A 1 206 ? 14.432 -20.727 -57.637 1.00 71.44 206 ASP A N 1
ATOM 1603 C CA . ASP A 1 206 ? 15.178 -21.989 -57.638 1.00 71.44 206 ASP A CA 1
ATOM 1604 C C . ASP A 1 206 ? 14.810 -22.873 -56.439 1.00 71.44 206 ASP A C 1
ATOM 1606 O O . ASP A 1 206 ? 14.603 -24.077 -56.605 1.00 71.44 206 ASP A O 1
ATOM 1610 N N . ALA A 1 207 ? 14.616 -22.279 -55.256 1.00 71.00 207 ALA A N 1
ATOM 1611 C CA . ALA A 1 207 ? 14.136 -22.995 -54.072 1.00 71.00 207 ALA A CA 1
ATOM 1612 C C . ALA A 1 207 ? 12.715 -23.559 -54.267 1.00 71.00 207 ALA A C 1
ATOM 1614 O O . ALA A 1 207 ? 12.447 -24.718 -53.946 1.00 71.00 207 ALA A O 1
ATOM 1615 N N . TYR A 1 208 ? 11.818 -22.776 -54.873 1.00 73.50 208 TYR A N 1
ATOM 1616 C CA . TYR A 1 208 ? 10.453 -23.212 -55.173 1.00 73.50 208 TYR A CA 1
ATOM 1617 C C . TYR A 1 208 ? 10.406 -24.316 -56.241 1.00 73.50 208 TYR A C 1
ATOM 1619 O O . TYR A 1 208 ? 9.689 -25.306 -56.091 1.00 73.50 208 TYR A O 1
ATOM 1627 N N . MET A 1 209 ? 11.215 -24.201 -57.298 1.00 80.69 209 MET A N 1
ATOM 1628 C CA . MET A 1 209 ? 11.312 -25.221 -58.347 1.00 80.69 209 MET A CA 1
ATOM 1629 C C . MET A 1 209 ? 11.919 -26.526 -57.823 1.00 80.69 209 MET A C 1
ATOM 1631 O O . MET A 1 209 ? 11.490 -27.604 -58.232 1.00 80.69 209 MET A O 1
ATOM 1635 N N . LYS A 1 210 ? 12.873 -26.456 -56.887 1.00 79.19 210 LYS A N 1
ATOM 1636 C CA . LYS A 1 210 ? 13.426 -27.637 -56.213 1.00 79.19 210 LYS A CA 1
ATOM 1637 C C . LYS A 1 210 ? 12.355 -28.372 -55.401 1.00 79.19 210 LYS A C 1
ATOM 1639 O O . LYS A 1 210 ? 12.174 -29.570 -55.597 1.00 79.19 210 LYS A O 1
ATOM 1644 N N . HIS A 1 211 ? 11.575 -27.651 -54.598 1.00 74.50 211 HIS A N 1
ATOM 1645 C CA . HIS A 1 211 ? 10.473 -28.232 -53.826 1.00 74.50 211 HIS A CA 1
ATOM 1646 C C . HIS A 1 211 ? 9.378 -28.844 -54.723 1.00 74.50 211 HIS A C 1
ATOM 1648 O O . HIS A 1 211 ? 8.816 -29.895 -54.416 1.00 74.50 211 HIS A O 1
ATOM 1654 N N . LEU A 1 212 ? 9.078 -28.234 -55.874 1.00 79.75 212 LEU A N 1
ATOM 1655 C CA . LEU A 1 212 ? 8.121 -28.798 -56.833 1.00 79.75 212 LEU A CA 1
ATOM 1656 C C . LEU A 1 212 ? 8.624 -30.089 -57.502 1.00 79.75 212 LEU A C 1
ATOM 1658 O O . LEU A 1 212 ? 7.806 -30.967 -57.785 1.00 79.75 212 LEU A O 1
ATOM 1662 N N . ARG A 1 213 ? 9.939 -30.224 -57.732 1.00 85.06 213 ARG A N 1
ATOM 1663 C CA . ARG A 1 213 ? 10.548 -31.483 -58.201 1.00 85.06 213 ARG A CA 1
ATOM 1664 C C . ARG A 1 213 ? 10.522 -32.558 -57.116 1.00 85.06 213 ARG A C 1
ATOM 1666 O O . ARG A 1 213 ? 10.145 -33.690 -57.394 1.00 85.06 213 ARG A O 1
ATOM 1673 N N . GLU A 1 214 ? 10.852 -32.201 -55.876 1.00 79.69 214 GLU A N 1
ATOM 1674 C CA . GLU A 1 214 ? 10.843 -33.128 -54.730 1.00 79.69 214 GLU A CA 1
ATOM 1675 C C . GLU A 1 214 ? 9.434 -33.636 -54.400 1.00 79.69 214 GLU A C 1
ATOM 1677 O O . GLU A 1 214 ? 9.250 -34.804 -54.073 1.00 79.69 214 GLU A O 1
ATOM 1682 N N . THR A 1 215 ? 8.418 -32.787 -54.560 1.00 82.19 215 THR A N 1
ATOM 1683 C CA . THR A 1 215 ? 7.006 -33.167 -54.386 1.00 82.19 215 THR A CA 1
ATOM 1684 C C . THR A 1 215 ? 6.391 -33.830 -55.626 1.00 82.19 215 THR A C 1
ATOM 1686 O O . THR A 1 215 ? 5.192 -34.111 -55.637 1.00 82.19 215 THR A O 1
ATOM 1689 N N . GLY A 1 216 ? 7.182 -34.078 -56.680 1.00 76.50 216 GLY A N 1
ATOM 1690 C CA . GLY A 1 216 ? 6.760 -34.772 -57.903 1.00 76.50 216 GLY A CA 1
ATOM 1691 C C . GLY A 1 216 ? 5.731 -34.017 -58.752 1.00 76.50 216 GLY A C 1
ATOM 1692 O O . GLY A 1 216 ? 5.128 -34.599 -59.654 1.00 76.50 216 GLY A O 1
ATOM 1693 N N . ARG A 1 217 ? 5.505 -32.727 -58.473 1.00 75.88 217 ARG A N 1
ATOM 1694 C CA . ARG A 1 217 ? 4.539 -31.879 -59.192 1.00 75.88 217 ARG A CA 1
ATOM 1695 C C . ARG A 1 217 ? 5.070 -31.385 -60.533 1.00 75.88 217 ARG A C 1
ATOM 1697 O O . ARG A 1 217 ? 4.281 -31.029 -61.403 1.00 75.88 217 ARG A O 1
ATOM 1704 N N . ILE A 1 218 ? 6.387 -31.383 -60.700 1.00 73.38 218 ILE A N 1
ATOM 1705 C CA . ILE A 1 218 ? 7.078 -31.177 -61.975 1.00 73.38 218 ILE A CA 1
ATOM 1706 C C . ILE A 1 218 ? 8.210 -32.206 -62.088 1.00 73.38 218 ILE A C 1
ATOM 1708 O O . ILE A 1 218 ? 8.754 -32.628 -61.068 1.00 73.38 218 ILE A O 1
ATOM 1712 N N . LYS A 1 219 ? 8.539 -32.624 -63.313 1.00 57.84 219 LYS A N 1
ATOM 1713 C CA . LYS A 1 219 ? 9.684 -33.506 -63.589 1.00 57.84 219 LYS A CA 1
ATOM 1714 C C . LYS A 1 219 ? 10.972 -32.700 -63.737 1.00 57.84 219 LYS A C 1
ATOM 1716 O O . LYS A 1 219 ? 10.907 -31.585 -64.305 1.00 57.84 219 LYS A O 1
#

Sequence (219 aa):
MEKEKLSTDLKGLVGETSLSQRTWDDYLEHSVMPFLPTEEDKIGDYISKHANALKSMDGQLNHDVAEKVNDFKKSYKPIAVNSQQPTVDNPDKSGLQNADNEKLTDLESRMQRFEKAEAEKKEAVLKTEKLDEAKKLMQEQGASHETVLNLILPQLQPTEEISVSDLAKKGKEMYDKAYADLYGGDSYVPAFGGGSSNSSTKTSKDAYMKHLRETGRIK

pLDDT: mean 77.23, std 14.78, range [37.19, 92.75]